Protein AF-A0A8J3LTW9-F1 (afdb_monomer)

Organism: NCBI:txid575193

Solvent-accessible surface area (backbone atoms only — not comparable to full-atom values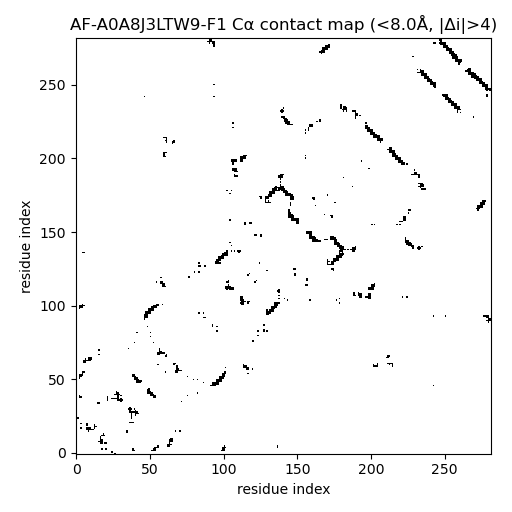): 14975 Å² total; per-residue (Å²): 134,90,56,55,42,44,87,44,25,35,83,90,27,59,100,78,12,41,44,61,56,47,68,77,44,92,56,76,32,85,58,81,52,78,95,56,36,49,44,42,37,59,55,71,61,86,40,34,36,39,37,36,32,45,42,53,42,48,30,63,71,56,71,33,74,56,72,59,58,56,80,66,77,57,52,63,60,54,48,49,55,52,51,43,52,52,41,71,72,32,53,67,30,60,42,39,35,39,36,32,19,67,37,70,71,40,42,30,71,70,86,32,11,28,35,38,38,42,66,70,42,43,63,54,39,51,75,53,52,31,32,37,36,41,24,27,81,50,22,15,40,38,32,40,20,28,24,46,64,51,41,86,92,48,92,72,57,41,55,20,51,72,49,89,53,76,54,62,35,59,25,82,69,12,31,30,42,33,35,59,24,11,80,69,67,93,70,68,35,24,83,37,48,49,87,86,53,28,23,33,30,36,74,47,61,43,81,41,100,88,62,53,49,50,76,41,72,47,79,43,76,40,78,25,69,54,49,69,41,63,86,53,45,31,34,54,75,47,79,48,74,44,76,52,93,53,76,40,30,65,21,37,38,40,38,36,35,31,32,66,80,50,73,96,78,45,69,44,79,76,45,72,31,32,39,33,40,62,33,48,57,84

Foldseek 3Di:
DDADDQAQQCPPQDPRSNNVVQVVDDDQDPDPPPSCPPNWDWDDDFQEIETEHACLQQFQDQRHPARHYVVVVCPRLVVLLVSLVVSLVDLRHFAYEYEYAAACADQFPPRFHELSCCVSCQVSCQVSLHAEYEYENALFWFKWAFFHWADPPDPSRATHHPDQDQAEHESSRGHMYIYFHQADDPDHGLQGGDPVQKTKYFPHWDADPVHDTDTDIDIGRNPGTHDTDNDARHWGKDWDWDLDDDAFDKIKIKIWIWGPDDPPRDIDTPDIHMYIYTRSRD

Radius of gyration: 18.34 Å; Cα contacts (8 Å, |Δi|>4): 702; chains: 1; bounding box: 49×46×47 Å

Structure (mmCIF, N/CA/C/O backbone):
data_AF-A0A8J3LTW9-F1
#
_entry.id   AF-A0A8J3LTW9-F1
#
loop_
_atom_site.group_PDB
_atom_site.id
_atom_site.type_symbol
_atom_site.label_atom_id
_atom_site.label_alt_id
_atom_site.label_comp_id
_atom_site.label_asym_id
_atom_site.label_entity_id
_atom_site.label_seq_id
_atom_site.pdbx_PDB_ins_code
_atom_site.Cartn_x
_atom_site.Cartn_y
_atom_site.Cartn_z
_atom_site.occupancy
_atom_site.B_iso_or_equiv
_atom_site.auth_seq_id
_atom_site.auth_comp_id
_atom_site.auth_asym_id
_atom_site.auth_atom_id
_atom_site.pdbx_PDB_model_num
ATOM 1 N N . MET A 1 1 ? -11.688 -5.145 -6.994 1.00 94.25 1 MET A N 1
ATOM 2 C CA . MET A 1 1 ? -11.411 -4.001 -7.887 1.00 94.25 1 MET A CA 1
ATOM 3 C C . MET A 1 1 ? -9.903 -3.967 -8.114 1.00 94.25 1 MET A C 1
ATOM 5 O O . MET A 1 1 ? -9.202 -4.107 -7.117 1.00 94.25 1 MET A O 1
ATOM 9 N N . PRO A 1 2 ? -9.413 -3.912 -9.365 1.00 97.12 2 PRO A N 1
ATOM 10 C CA . PRO A 1 2 ? -7.996 -4.090 -9.692 1.00 97.12 2 PRO A CA 1
ATOM 11 C C . PRO A 1 2 ? -7.168 -2.813 -9.482 1.00 97.12 2 PRO A C 1
ATOM 13 O O . PRO A 1 2 ? -7.661 -1.706 -9.695 1.00 97.12 2 PRO A O 1
ATOM 16 N N . ALA A 1 3 ? -5.906 -2.978 -9.104 1.00 97.62 3 ALA A N 1
ATOM 17 C CA . ALA A 1 3 ? -4.880 -1.941 -9.152 1.00 97.62 3 ALA A CA 1
ATOM 18 C C . ALA A 1 3 ? -3.834 -2.386 -10.178 1.00 97.62 3 ALA A C 1
ATOM 20 O O . ALA A 1 3 ? -3.499 -3.569 -10.193 1.00 97.62 3 ALA A O 1
ATOM 21 N N . ALA A 1 4 ? -3.352 -1.475 -11.019 1.00 97.38 4 ALA A N 1
ATOM 22 C CA . ALA A 1 4 ? -2.268 -1.790 -11.941 1.00 97.38 4 ALA A CA 1
ATOM 23 C C . ALA A 1 4 ? -0.932 -1.821 -11.189 1.00 97.38 4 ALA A C 1
ATOM 25 O O . ALA A 1 4 ? -0.623 -0.901 -10.421 1.00 97.38 4 ALA A O 1
ATOM 26 N N . GLY A 1 5 ? -0.156 -2.872 -11.421 1.00 97.00 5 GLY A N 1
ATOM 27 C CA . GLY A 1 5 ? 1.204 -3.037 -10.946 1.00 97.00 5 GLY A CA 1
ATOM 28 C C . GLY A 1 5 ? 2.230 -2.975 -12.068 1.00 97.00 5 GLY A C 1
ATOM 29 O O . GLY A 1 5 ? 1.923 -2.679 -13.220 1.00 97.00 5 GLY A O 1
ATOM 30 N N . ASN A 1 6 ? 3.475 -3.298 -11.724 1.00 96.19 6 ASN A N 1
ATOM 31 C CA . ASN A 1 6 ? 4.590 -3.191 -12.658 1.00 96.19 6 ASN A CA 1
ATOM 32 C C . ASN A 1 6 ? 4.466 -4.130 -13.874 1.00 96.19 6 ASN A C 1
ATOM 34 O O . ASN A 1 6 ? 5.004 -3.828 -14.931 1.00 96.19 6 ASN A O 1
ATOM 38 N N . HIS A 1 7 ? 3.734 -5.241 -13.743 1.00 96.38 7 HIS A N 1
ATOM 39 C CA . HIS A 1 7 ? 3.477 -6.173 -14.846 1.00 96.38 7 HIS A CA 1
ATOM 40 C C . HIS A 1 7 ? 2.456 -5.658 -15.864 1.00 96.38 7 HIS A C 1
ATOM 42 O O . HIS A 1 7 ? 2.372 -6.206 -16.956 1.00 96.38 7 HIS A O 1
ATOM 48 N N . GLU A 1 8 ? 1.713 -4.603 -15.535 1.00 97.12 8 GLU A N 1
ATOM 49 C CA . GLU A 1 8 ? 0.835 -3.923 -16.482 1.00 97.12 8 GLU A CA 1
ATOM 50 C C . GLU A 1 8 ? 1.563 -2.810 -17.252 1.00 97.12 8 GLU A C 1
ATOM 52 O O . GLU A 1 8 ? 0.948 -2.185 -18.107 1.00 97.12 8 GLU A O 1
ATOM 57 N N . ILE A 1 9 ? 2.847 -2.548 -16.966 1.00 96.62 9 ILE A N 1
ATOM 58 C CA . ILE A 1 9 ? 3.685 -1.577 -17.684 1.00 96.62 9 ILE A CA 1
ATOM 59 C C . ILE A 1 9 ? 4.391 -2.312 -18.829 1.00 96.62 9 ILE A C 1
ATOM 61 O O . ILE A 1 9 ? 5.512 -2.803 -18.678 1.00 96.62 9 ILE A O 1
ATOM 65 N N . GLU A 1 10 ? 3.710 -2.404 -19.968 1.00 95.69 10 GLU A N 1
ATOM 66 C CA . GLU A 1 10 ? 4.122 -3.230 -21.106 1.00 95.69 10 GLU A CA 1
ATOM 67 C C . GLU A 1 10 ? 4.696 -2.383 -22.256 1.00 95.69 10 GLU A C 1
ATOM 69 O O . GLU A 1 10 ? 4.151 -1.343 -22.647 1.00 95.69 10 GLU A O 1
ATOM 74 N N . SER A 1 11 ? 5.792 -2.841 -22.862 1.00 93.56 11 SER A N 1
ATOM 75 C CA . SER A 1 11 ? 6.383 -2.179 -24.030 1.00 93.56 11 SER A CA 1
ATOM 76 C C . SER A 1 11 ? 5.420 -2.144 -25.218 1.00 93.56 11 SER A C 1
ATOM 78 O O . SER A 1 11 ? 4.905 -3.169 -25.658 1.00 93.56 11 SER A O 1
ATOM 80 N N . GLY A 1 12 ? 5.239 -0.958 -25.807 1.00 93.50 12 GLY A N 1
ATOM 81 C CA . GLY A 1 12 ? 4.374 -0.770 -26.978 1.00 93.50 12 GLY A CA 1
ATOM 82 C C . GLY A 1 12 ? 2.877 -0.695 -26.659 1.00 93.50 12 GLY A C 1
ATOM 83 O O . GLY A 1 12 ? 2.072 -0.696 -27.588 1.00 93.50 12 GLY A O 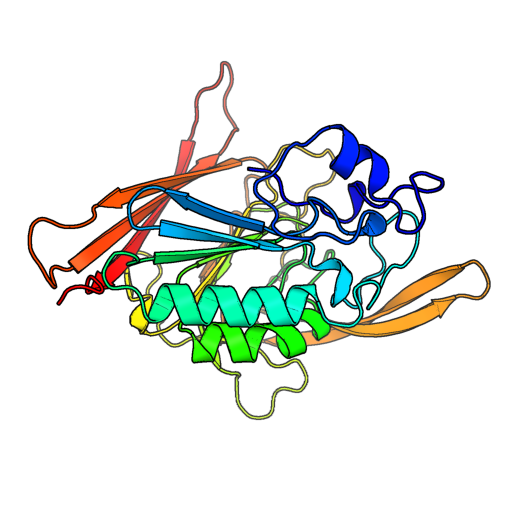1
ATOM 84 N N . ASN A 1 13 ? 2.512 -0.600 -25.380 1.00 94.69 13 ASN A N 1
ATOM 85 C CA . ASN A 1 13 ? 1.135 -0.605 -24.892 1.00 94.69 13 ASN A CA 1
ATOM 86 C C . ASN A 1 13 ? 0.700 0.797 -24.420 1.00 94.69 13 ASN A C 1
ATOM 88 O O . ASN A 1 13 ? 0.338 1.016 -23.262 1.00 94.69 13 ASN A O 1
ATOM 92 N N . GLY A 1 14 ? 0.821 1.771 -25.323 1.00 93.69 14 GLY A N 1
ATOM 93 C CA . GLY A 1 14 ? 0.550 3.186 -25.062 1.00 93.69 14 GLY A CA 1
ATOM 94 C C . GLY A 1 14 ? 1.748 3.970 -24.495 1.00 93.69 14 GLY A C 1
ATOM 95 O O . GLY A 1 14 ? 2.824 3.406 -24.287 1.00 93.69 14 GLY A O 1
ATOM 96 N N . PRO A 1 15 ? 1.596 5.288 -24.251 1.00 91.62 15 PRO A N 1
ATOM 97 C CA . PRO A 1 15 ? 2.703 6.178 -23.868 1.00 91.62 15 PRO A CA 1
ATOM 98 C C . PRO A 1 15 ? 3.408 5.785 -22.562 1.00 91.62 15 PRO A C 1
ATOM 100 O O . PRO A 1 15 ? 4.622 5.943 -22.426 1.00 91.62 15 PRO A O 1
ATOM 103 N N . ILE A 1 16 ? 2.647 5.237 -21.614 1.00 94.25 16 ILE A N 1
ATOM 104 C CA . ILE A 1 16 ? 3.117 4.827 -20.282 1.00 94.25 16 ILE A CA 1
ATOM 105 C C . ILE A 1 16 ? 2.951 3.317 -20.028 1.00 94.25 16 ILE A C 1
ATOM 107 O O . ILE A 1 16 ? 3.088 2.871 -18.895 1.00 94.25 16 ILE A O 1
ATOM 111 N N . GLY A 1 17 ? 2.635 2.539 -21.069 1.00 95.62 17 GLY A N 1
ATOM 112 C CA . GLY A 1 17 ? 2.640 1.073 -21.031 1.00 95.62 17 GLY A CA 1
ATOM 113 C C . GLY A 1 17 ? 1.378 0.430 -20.456 1.00 95.62 17 GLY A C 1
ATOM 114 O O . GLY A 1 17 ? 1.269 -0.790 -20.473 1.00 95.62 17 GLY A O 1
ATOM 115 N N . LEU A 1 18 ? 0.417 1.232 -19.988 1.00 96.62 18 LEU A N 1
ATOM 116 C CA . LEU A 1 18 ? -0.760 0.791 -19.228 1.00 96.62 18 LEU A CA 1
ATOM 117 C C . LEU A 1 18 ? -2.049 0.656 -20.069 1.00 96.62 18 LEU A C 1
ATOM 119 O O . LEU A 1 18 ? -3.129 0.436 -19.512 1.00 96.62 18 LEU A O 1
ATOM 123 N N . GLU A 1 19 ? -1.976 0.777 -21.398 1.00 96.56 19 GLU A N 1
ATOM 124 C CA . GLU A 1 19 ? -3.165 0.837 -22.262 1.00 96.56 19 GLU A CA 1
ATOM 125 C C . GLU A 1 19 ? -4.007 -0.449 -22.220 1.00 96.56 19 GLU A C 1
ATOM 127 O O . GLU A 1 19 ? -5.242 -0.374 -22.208 1.00 96.56 19 GLU A O 1
ATOM 132 N N . ALA A 1 20 ? -3.388 -1.631 -22.121 1.00 96.94 20 ALA A N 1
ATOM 133 C CA . ALA A 1 20 ? -4.120 -2.889 -21.973 1.00 96.94 20 ALA A CA 1
ATOM 134 C C . ALA A 1 20 ? -4.957 -2.897 -20.689 1.00 96.94 20 ALA A C 1
ATOM 136 O O . ALA A 1 20 ? -6.155 -3.187 -20.739 1.00 96.94 20 ALA A O 1
ATOM 137 N N . PHE A 1 21 ? -4.371 -2.513 -19.549 1.00 97.19 21 PHE A N 1
ATOM 138 C CA . PHE A 1 21 ? -5.099 -2.403 -18.282 1.00 97.19 21 PHE A CA 1
ATOM 139 C C . PHE A 1 21 ? -6.294 -1.451 -18.414 1.00 97.19 21 PHE A C 1
ATOM 141 O O . PHE A 1 21 ? -7.424 -1.800 -18.065 1.00 97.19 21 PHE A O 1
ATOM 148 N N . GLN A 1 22 ? -6.063 -0.268 -18.985 1.00 96.81 22 GLN A N 1
ATOM 149 C CA . GLN A 1 22 ? -7.102 0.738 -19.197 1.00 96.81 22 GLN A CA 1
ATOM 150 C C . GLN A 1 22 ? -8.202 0.245 -20.150 1.00 96.81 22 GLN A C 1
ATOM 152 O O . GLN A 1 22 ? -9.353 0.668 -20.034 1.00 96.81 22 GLN A O 1
ATOM 157 N N . THR A 1 23 ? -7.870 -0.635 -21.094 1.00 96.06 23 THR A N 1
ATOM 158 C CA . THR A 1 23 ? -8.813 -1.222 -22.055 1.00 96.06 23 THR A CA 1
ATOM 159 C C . THR A 1 23 ? -9.685 -2.305 -21.426 1.00 96.06 23 THR A C 1
ATOM 161 O O . THR A 1 23 ? -10.884 -2.351 -21.693 1.00 96.06 23 THR A O 1
ATOM 164 N N . TYR A 1 24 ? -9.113 -3.169 -20.584 1.00 96.56 24 TYR A N 1
ATOM 165 C CA . TYR A 1 24 ? -9.848 -4.292 -19.994 1.00 96.56 24 TYR A CA 1
ATOM 166 C C . TYR A 1 24 ? -10.707 -3.908 -18.790 1.00 96.56 24 TYR A C 1
ATOM 168 O O . TYR A 1 24 ? -11.693 -4.593 -18.507 1.00 96.56 24 TYR A O 1
ATOM 176 N N . PHE A 1 25 ? -10.351 -2.838 -18.076 1.00 96.81 25 PHE A N 1
ATOM 177 C CA . PHE A 1 25 ? -11.031 -2.462 -16.843 1.00 96.81 25 PHE A CA 1
ATOM 178 C C . PHE A 1 25 ? -11.761 -1.126 -16.960 1.00 96.81 25 PHE A C 1
ATOM 180 O O . PHE A 1 25 ? -11.158 -0.061 -17.088 1.00 96.81 25 PHE A O 1
ATOM 187 N N . GLU A 1 26 ? -13.083 -1.190 -16.814 1.00 94.88 26 GLU A N 1
ATOM 188 C CA . GLU A 1 26 ? -13.925 -0.029 -16.547 1.00 94.88 26 GLU A CA 1
ATOM 189 C C . GLU A 1 26 ? -13.973 0.215 -15.034 1.00 94.88 26 GLU A C 1
ATOM 191 O O . GLU A 1 26 ? -14.408 -0.640 -14.256 1.00 94.88 26 GLU A O 1
ATOM 196 N N . LEU A 1 27 ? -13.470 1.371 -14.602 1.00 97.38 27 LEU A N 1
ATOM 197 C CA . LEU A 1 27 ? -13.251 1.692 -13.194 1.00 97.38 27 LEU A CA 1
ATOM 198 C C . LEU A 1 27 ? -13.885 3.047 -12.861 1.00 97.38 27 LEU A C 1
ATOM 200 O O . LEU A 1 27 ? -13.998 3.901 -13.738 1.00 97.38 27 LEU A O 1
ATOM 204 N N . PRO A 1 28 ? -14.288 3.296 -11.600 1.00 96.94 28 PRO A N 1
ATOM 205 C CA . PRO A 1 28 ? -14.934 4.548 -11.202 1.00 96.94 28 PRO A CA 1
ATOM 206 C C . PRO A 1 28 ? -13.910 5.687 -11.034 1.00 96.94 28 PRO A C 1
ATOM 208 O O . PRO A 1 28 ? -13.886 6.378 -10.011 1.00 96.94 28 PRO A O 1
ATOM 211 N N . SER A 1 29 ? -13.013 5.847 -12.008 1.00 95.75 29 SER A N 1
ATOM 212 C CA . SER A 1 29 ? -12.052 6.941 -12.052 1.00 95.75 29 SER A CA 1
ATOM 213 C C . SER A 1 29 ? -12.758 8.248 -12.397 1.00 95.75 29 SER A C 1
ATOM 215 O O . SER A 1 29 ? -13.724 8.280 -13.154 1.00 95.75 29 SER A O 1
ATOM 217 N N . THR A 1 30 ? -12.278 9.340 -11.809 1.00 94.25 30 THR A N 1
ATOM 218 C CA . THR A 1 30 ? -12.742 10.698 -12.129 1.00 94.25 30 THR A CA 1
ATOM 219 C C . THR A 1 30 ? -11.735 11.458 -12.986 1.00 94.25 30 THR A C 1
ATOM 221 O O . THR A 1 30 ? -11.854 12.675 -13.109 1.00 94.25 30 THR A O 1
ATOM 224 N N . GLU A 1 31 ? -10.697 10.779 -13.474 1.00 94.81 31 GLU A N 1
ATOM 225 C CA . GLU A 1 31 ? -9.693 11.378 -14.343 1.00 94.81 31 GLU A CA 1
ATOM 226 C C . GLU A 1 31 ? -10.283 11.630 -15.735 1.00 94.81 31 GLU A C 1
ATOM 228 O O . GLU A 1 31 ? -11.049 10.821 -16.256 1.00 94.81 31 GLU A O 1
ATOM 233 N N . THR A 1 32 ? -9.959 12.789 -16.299 1.00 93.38 32 THR A N 1
ATOM 234 C CA . THR A 1 32 ? -10.444 13.239 -17.612 1.00 93.38 32 THR A CA 1
ATOM 235 C C . THR A 1 32 ? -9.345 13.250 -18.666 1.00 93.38 32 THR A C 1
ATOM 237 O O . THR A 1 32 ? -9.647 13.381 -19.849 1.00 93.38 32 THR A O 1
ATOM 240 N N . ASP A 1 33 ? -8.082 13.161 -18.244 1.00 95.38 33 ASP A N 1
ATOM 241 C CA . ASP A 1 33 ? -6.955 12.934 -19.141 1.00 95.38 33 ASP A CA 1
ATOM 242 C C . ASP A 1 33 ? -6.976 11.480 -19.638 1.00 95.38 33 ASP A C 1
ATOM 244 O O . ASP A 1 33 ? -6.927 10.538 -18.845 1.00 95.38 33 ASP A O 1
ATOM 248 N N . GLU A 1 34 ? -7.067 11.308 -20.956 1.00 93.75 34 GLU A N 1
ATOM 249 C CA . GLU A 1 34 ? -7.172 10.000 -21.604 1.00 93.75 34 GLU A CA 1
ATOM 250 C C . GLU A 1 34 ? -5.953 9.115 -21.319 1.00 93.75 34 GLU A C 1
ATOM 252 O O . GLU A 1 34 ? -6.114 7.914 -21.120 1.00 93.75 34 GLU A O 1
ATOM 257 N N . GLU A 1 35 ? -4.749 9.692 -21.216 1.00 94.69 35 GLU A N 1
ATOM 258 C CA . GLU A 1 35 ? -3.529 8.927 -20.914 1.00 94.69 35 GLU A CA 1
ATOM 259 C C . GLU A 1 35 ? -3.571 8.326 -19.499 1.00 94.69 35 GLU A C 1
ATOM 261 O O . GLU A 1 35 ? -2.955 7.299 -19.223 1.00 94.69 35 GLU A O 1
ATOM 266 N N . LEU A 1 36 ? -4.348 8.932 -18.598 1.00 96.12 36 LEU A N 1
ATOM 267 C CA . LEU A 1 36 ? -4.379 8.600 -17.174 1.00 96.12 36 LEU A CA 1
ATOM 268 C C . LEU A 1 36 ? -5.676 7.943 -16.706 1.00 96.12 36 LEU A C 1
ATOM 270 O O . LEU A 1 36 ? -5.825 7.615 -15.522 1.00 96.12 36 LEU A O 1
ATOM 274 N N . ARG A 1 37 ? -6.641 7.762 -17.610 1.00 95.00 37 ARG A N 1
ATOM 275 C CA . ARG A 1 37 ? -7.950 7.202 -17.271 1.00 95.00 37 ARG A CA 1
ATOM 276 C C . ARG A 1 37 ? -7.801 5.855 -16.571 1.00 95.00 37 ARG A C 1
ATOM 278 O O . ARG A 1 37 ? -6.923 5.067 -16.902 1.00 95.00 37 ARG A O 1
ATOM 285 N N . ASN A 1 38 ? -8.684 5.562 -15.622 1.00 95.44 38 ASN A N 1
ATOM 286 C CA . ASN A 1 38 ? -8.767 4.266 -14.933 1.00 95.44 38 ASN A CA 1
ATOM 287 C C . ASN A 1 38 ? -7.540 3.836 -14.096 1.00 95.44 38 ASN A C 1
ATOM 289 O O . ASN A 1 38 ? -7.621 2.797 -13.449 1.00 95.44 38 ASN A O 1
ATOM 293 N N . LEU A 1 39 ? -6.454 4.613 -14.016 1.00 97.25 39 LEU A N 1
ATOM 294 C CA . LEU A 1 39 ? -5.243 4.206 -13.280 1.00 97.25 39 LEU A CA 1
ATOM 295 C C . LEU A 1 39 ? -5.383 4.339 -11.759 1.00 97.25 39 LEU A C 1
ATOM 297 O O . LEU A 1 39 ? -4.903 3.502 -11.000 1.00 97.25 39 LEU A O 1
ATOM 301 N N . TRP A 1 40 ? -6.097 5.366 -11.308 1.00 98.06 40 TRP A N 1
ATOM 302 C CA . TRP A 1 40 ? -6.453 5.570 -9.907 1.00 98.06 40 TRP A CA 1
ATOM 303 C C . TRP A 1 40 ? -7.908 5.985 -9.788 1.00 98.06 40 TRP A C 1
ATOM 305 O O . TRP A 1 40 ? -8.496 6.633 -10.663 1.00 98.06 40 TRP A O 1
ATOM 315 N N . TYR A 1 41 ? -8.511 5.593 -8.678 1.00 98.62 41 TYR A N 1
ATOM 316 C CA . TYR A 1 41 ? -9.920 5.821 -8.414 1.00 98.62 41 TYR A CA 1
ATOM 317 C C . TYR A 1 41 ? -10.212 5.565 -6.943 1.00 98.62 41 TYR A C 1
ATOM 319 O O . TYR A 1 41 ? -9.365 5.113 -6.174 1.00 98.62 41 TYR A O 1
ATOM 327 N N . ALA A 1 42 ? -11.442 5.843 -6.533 1.00 98.69 42 ALA A N 1
ATOM 328 C CA . ALA A 1 42 ? -11.872 5.499 -5.195 1.00 98.69 42 ALA A CA 1
ATOM 329 C C . ALA A 1 42 ? -13.370 5.205 -5.166 1.00 98.69 42 ALA A C 1
ATOM 331 O O . ALA A 1 42 ? -14.180 5.940 -5.734 1.00 98.69 42 ALA A O 1
ATOM 332 N N . PHE A 1 43 ? -13.760 4.169 -4.433 1.00 98.62 43 PHE A N 1
ATOM 333 C CA . PHE A 1 43 ? -15.152 3.750 -4.263 1.00 98.62 43 PHE A CA 1
ATOM 334 C C . PHE A 1 43 ? -15.475 3.548 -2.781 1.00 98.62 43 PHE A C 1
ATOM 336 O O . PHE A 1 43 ? -14.593 3.595 -1.923 1.00 98.62 43 PHE A O 1
ATOM 343 N N . THR A 1 44 ? -16.758 3.402 -2.468 1.00 98.62 44 THR A N 1
ATOM 344 C CA . THR A 1 44 ? -17.225 3.187 -1.098 1.00 98.62 44 THR A CA 1
ATOM 345 C C . THR A 1 44 ? -18.070 1.924 -1.056 1.00 98.62 44 THR A C 1
ATOM 347 O O . THR A 1 44 ? -18.984 1.770 -1.863 1.00 98.62 44 THR A O 1
ATOM 350 N N . ALA A 1 45 ? -17.765 1.034 -0.115 1.00 97.88 45 ALA A N 1
ATOM 351 C CA . ALA A 1 45 ? -18.538 -0.168 0.167 1.00 97.88 45 ALA A CA 1
ATOM 352 C C . ALA A 1 45 ? -18.933 -0.157 1.650 1.00 97.88 45 ALA A C 1
ATOM 354 O O . ALA A 1 45 ? -18.079 -0.269 2.528 1.00 97.88 45 ALA A O 1
ATOM 355 N N . GLY A 1 46 ? -20.223 0.039 1.940 1.00 96.56 46 GLY A N 1
ATOM 356 C CA . GLY A 1 46 ? -20.670 0.305 3.312 1.00 96.56 46 GLY A CA 1
ATOM 357 C C . GLY A 1 46 ? -20.001 1.565 3.876 1.00 96.56 46 GLY A C 1
ATOM 358 O O . GLY A 1 46 ? -19.980 2.593 3.203 1.00 96.56 46 GLY A O 1
ATOM 359 N N . SER A 1 47 ? -19.420 1.478 5.077 1.00 97.38 47 SER A N 1
ATOM 360 C CA . SER A 1 47 ? -18.654 2.573 5.697 1.00 97.38 47 SER A CA 1
ATOM 361 C C . SER A 1 47 ? -17.147 2.536 5.395 1.00 97.38 47 SER A C 1
ATOM 363 O O . SER A 1 47 ? -16.356 3.211 6.060 1.00 97.38 47 SER A O 1
ATOM 365 N N . VAL A 1 48 ? -16.729 1.763 4.384 1.00 98.75 48 VAL A N 1
ATOM 366 C CA . VAL A 1 48 ? -15.328 1.644 3.958 1.00 98.75 48 VAL A CA 1
ATOM 367 C C . VAL A 1 48 ? -15.087 2.461 2.695 1.00 98.75 48 VAL A C 1
ATOM 369 O O . VAL A 1 48 ? -15.629 2.152 1.631 1.00 98.75 48 VAL A O 1
ATOM 372 N N . ARG A 1 49 ? -14.227 3.479 2.792 1.00 98.88 49 ARG A N 1
ATOM 373 C CA . ARG A 1 49 ? -13.651 4.161 1.631 1.00 98.88 49 ARG A CA 1
ATOM 374 C C . ARG A 1 49 ? -12.419 3.396 1.170 1.00 98.88 49 ARG A C 1
ATOM 376 O O . ARG A 1 49 ? -11.451 3.294 1.919 1.00 98.88 49 ARG A O 1
ATOM 383 N N . VAL A 1 50 ? -12.441 2.922 -0.070 1.00 98.94 50 VAL A N 1
ATOM 384 C CA . VAL A 1 50 ? -11.283 2.297 -0.715 1.00 98.94 50 VAL A CA 1
ATOM 385 C C . VAL A 1 50 ? -10.719 3.264 -1.749 1.00 98.94 50 VAL A C 1
ATOM 387 O O . VAL A 1 50 ? -11.452 3.720 -2.628 1.00 98.94 50 VAL A O 1
ATOM 390 N N . ILE A 1 51 ? -9.432 3.584 -1.635 1.00 98.94 51 ILE A N 1
ATOM 391 C CA . ILE A 1 51 ? -8.682 4.419 -2.581 1.00 98.94 51 ILE A CA 1
ATOM 392 C C . ILE A 1 51 ? -7.655 3.524 -3.270 1.00 98.94 51 ILE A C 1
ATOM 394 O O . ILE A 1 51 ? -6.834 2.908 -2.596 1.00 98.94 51 ILE A O 1
ATOM 398 N N . VAL A 1 52 ? -7.720 3.432 -4.594 1.00 98.88 52 VAL A N 1
ATOM 399 C CA . VAL A 1 52 ? -6.843 2.584 -5.404 1.00 98.88 52 VAL A CA 1
ATOM 400 C C . VAL A 1 52 ? -5.856 3.464 -6.160 1.00 98.88 52 VAL A C 1
ATOM 402 O O . VAL A 1 52 ? -6.271 4.419 -6.821 1.00 98.88 52 VAL A O 1
ATOM 405 N N . LEU A 1 53 ? -4.568 3.150 -6.031 1.00 98.75 53 LEU A N 1
ATOM 406 C CA . LEU A 1 53 ? -3.453 3.920 -6.578 1.00 98.75 53 LEU A CA 1
ATOM 407 C C . LEU A 1 53 ? -2.645 3.084 -7.577 1.00 98.75 53 LEU A C 1
ATOM 409 O O . LEU A 1 53 ? -2.413 1.897 -7.349 1.00 98.75 53 LEU A O 1
ATOM 413 N N . GLN A 1 54 ? -2.152 3.742 -8.624 1.00 98.00 54 GLN A N 1
ATOM 414 C CA . GLN A 1 54 ? -1.068 3.262 -9.476 1.00 98.00 54 GLN A CA 1
ATOM 415 C C . GLN A 1 54 ? 0.227 3.880 -8.931 1.00 98.00 54 GLN A C 1
ATOM 417 O O . GLN A 1 54 ? 0.614 4.987 -9.300 1.00 98.00 54 GLN A O 1
ATOM 422 N N . ASN A 1 55 ? 0.868 3.219 -7.971 1.00 97.31 55 ASN A N 1
ATOM 423 C CA . ASN A 1 55 ? 1.950 3.839 -7.208 1.00 97.31 55 ASN A CA 1
ATOM 424 C C . ASN A 1 55 ? 3.347 3.742 -7.842 1.00 97.31 55 ASN A C 1
ATOM 426 O O . ASN A 1 55 ? 4.279 4.313 -7.274 1.00 97.31 55 ASN A O 1
ATOM 430 N N . ASP A 1 56 ? 3.492 3.134 -9.026 1.00 97.00 56 ASP A N 1
ATOM 431 C CA . ASP A 1 56 ? 4.719 3.262 -9.833 1.00 97.00 56 ASP A CA 1
ATOM 432 C C . ASP A 1 56 ? 4.951 4.717 -10.289 1.00 97.00 56 ASP A C 1
ATOM 434 O O . ASP A 1 56 ? 6.072 5.096 -10.602 1.00 97.00 56 ASP A O 1
ATOM 438 N N . GLU A 1 57 ? 3.937 5.595 -10.217 1.00 94.81 57 GLU A N 1
ATOM 439 C CA . GLU A 1 57 ? 4.126 7.040 -10.417 1.00 94.81 57 GLU A CA 1
ATOM 440 C C . GLU A 1 57 ? 5.198 7.647 -9.497 1.00 94.81 57 GLU A C 1
ATOM 442 O O . GLU A 1 57 ? 5.899 8.572 -9.912 1.00 94.81 57 GLU A O 1
ATOM 447 N N . VAL A 1 58 ? 5.304 7.175 -8.250 1.00 97.31 58 VAL A N 1
ATOM 448 C CA . VAL A 1 58 ? 6.216 7.750 -7.244 1.00 97.31 58 VAL A CA 1
ATOM 449 C C . VAL A 1 58 ? 7.196 6.734 -6.660 1.00 97.31 58 VAL A C 1
ATOM 451 O O . VAL A 1 58 ? 8.069 7.127 -5.884 1.00 97.31 58 VAL A O 1
ATOM 454 N N . ALA A 1 59 ? 7.080 5.453 -7.020 1.00 97.50 59 ALA A N 1
ATOM 455 C CA . ALA A 1 59 ? 8.103 4.462 -6.716 1.00 97.50 59 ALA A CA 1
ATOM 456 C C . ALA A 1 59 ? 9.389 4.785 -7.492 1.00 97.50 59 ALA A C 1
ATOM 458 O O . ALA A 1 59 ? 9.347 5.264 -8.626 1.00 97.50 59 ALA A O 1
ATOM 459 N N . LEU A 1 60 ? 10.538 4.547 -6.866 1.00 97.19 60 LEU A N 1
ATOM 460 C CA . LEU A 1 60 ? 11.836 4.641 -7.528 1.00 97.19 60 LEU A CA 1
ATOM 461 C C . LEU A 1 60 ? 12.164 3.374 -8.306 1.00 97.19 60 LEU A C 1
ATOM 463 O O . LEU A 1 60 ? 12.947 3.432 -9.244 1.00 97.19 60 LEU A O 1
ATOM 467 N N . GLN A 1 61 ? 11.644 2.227 -7.879 1.00 92.12 61 GLN A N 1
ATOM 468 C CA . GLN A 1 61 ? 11.946 0.948 -8.503 1.00 92.12 61 GLN A CA 1
ATOM 469 C C . GLN A 1 61 ? 11.618 0.927 -10.001 1.00 92.12 61 GLN A C 1
ATOM 471 O O . GLN A 1 61 ? 10.537 1.320 -10.428 1.00 92.12 61 GLN A O 1
ATOM 476 N N . ASP A 1 62 ? 12.536 0.365 -10.780 1.00 90.31 62 ASP A N 1
ATOM 477 C CA . ASP A 1 62 ? 12.308 0.028 -12.180 1.00 90.31 62 ASP A CA 1
ATOM 478 C C . ASP A 1 62 ? 11.845 -1.430 -12.290 1.00 90.31 62 ASP A C 1
ATOM 480 O O . ASP A 1 62 ? 12.659 -2.352 -12.335 1.00 90.31 62 ASP A O 1
ATOM 484 N N . GLY A 1 63 ? 10.530 -1.642 -12.178 1.00 82.88 63 GLY A N 1
ATOM 485 C CA . GLY A 1 63 ? 9.931 -2.981 -12.118 1.00 82.88 63 GLY A CA 1
ATOM 486 C C . GLY A 1 63 ? 9.203 -3.435 -13.387 1.00 82.88 63 GLY A C 1
ATOM 487 O O . GLY A 1 63 ? 8.852 -4.611 -13.475 1.00 82.88 63 GLY A O 1
ATOM 488 N N . GLY A 1 64 ? 8.903 -2.528 -14.317 1.00 87.62 64 GLY A N 1
ATOM 489 C CA . GLY A 1 64 ? 8.156 -2.829 -15.545 1.00 87.62 64 GLY A CA 1
ATOM 490 C C . GLY A 1 64 ? 9.061 -3.186 -16.724 1.00 87.62 64 GLY A C 1
ATOM 491 O O . GLY A 1 64 ? 10.275 -3.312 -16.568 1.00 87.62 64 GLY A O 1
ATOM 492 N N . ASP A 1 65 ? 8.485 -3.286 -17.926 1.00 90.44 65 ASP A N 1
ATOM 493 C CA . ASP A 1 65 ? 9.283 -3.420 -19.156 1.00 90.44 65 ASP A CA 1
ATOM 494 C C . ASP A 1 65 ? 10.179 -2.193 -19.398 1.00 90.44 65 ASP A C 1
ATOM 496 O O . ASP A 1 65 ? 11.226 -2.285 -20.046 1.00 90.44 65 ASP A O 1
ATOM 500 N N . TYR A 1 66 ? 9.757 -1.031 -18.894 1.00 89.00 66 TYR A N 1
ATOM 501 C CA . TYR A 1 66 ? 10.541 0.192 -18.868 1.00 89.00 66 TYR A CA 1
ATOM 502 C C . TYR A 1 66 ? 10.159 1.080 -17.682 1.00 89.00 66 TYR A C 1
ATOM 504 O O . TYR A 1 66 ? 9.056 1.010 -17.140 1.00 89.00 66 TYR A O 1
ATOM 512 N N . TYR A 1 67 ? 11.088 1.962 -17.322 1.00 92.56 67 TYR A N 1
ATOM 513 C CA . TYR A 1 67 ? 10.934 2.872 -16.199 1.00 92.56 67 TYR A CA 1
ATOM 514 C C . TYR A 1 67 ? 9.880 3.952 -16.463 1.00 92.56 67 TYR A C 1
ATOM 516 O O . TYR A 1 67 ? 10.035 4.762 -17.384 1.00 92.56 67 TYR A O 1
ATOM 524 N N . ILE A 1 68 ? 8.860 4.018 -15.605 1.00 93.94 68 ILE A N 1
ATOM 525 C CA . ILE A 1 68 ? 7.911 5.134 -15.531 1.00 93.94 68 ILE A CA 1
ATOM 526 C C . ILE A 1 68 ? 8.042 5.821 -14.174 1.00 93.94 68 ILE A C 1
ATOM 528 O O . ILE A 1 68 ? 8.213 5.166 -13.154 1.00 93.94 68 ILE A O 1
ATOM 532 N N . HIS A 1 69 ? 7.975 7.152 -14.161 1.00 95.19 69 HIS A N 1
ATOM 533 C CA . HIS A 1 69 ? 8.006 7.938 -12.930 1.00 95.19 69 HIS A CA 1
ATOM 534 C C . HIS A 1 69 ? 7.482 9.351 -13.193 1.00 95.19 69 HIS A C 1
ATOM 536 O O . HIS A 1 69 ? 7.806 9.958 -14.214 1.00 95.19 69 HIS A O 1
ATOM 542 N N . GLY A 1 70 ? 6.675 9.894 -12.280 1.00 95.94 70 GLY A N 1
ATOM 543 C CA . GLY A 1 70 ? 6.190 11.277 -12.336 1.00 95.94 70 GLY A CA 1
ATOM 544 C C . GLY A 1 70 ? 5.299 11.620 -13.538 1.00 95.94 70 GLY A C 1
ATOM 545 O O . GLY A 1 70 ? 5.078 12.802 -13.807 1.00 95.94 70 GLY A O 1
ATOM 546 N N . TYR A 1 71 ? 4.773 10.619 -14.250 1.00 95.25 71 TYR A N 1
ATOM 547 C CA . TYR A 1 71 ? 4.050 10.798 -15.515 1.00 95.25 71 TYR A CA 1
ATOM 548 C C . TYR A 1 71 ? 2.753 11.614 -15.371 1.00 95.25 71 TYR A C 1
ATOM 550 O O . TYR A 1 71 ? 2.341 12.284 -16.313 1.00 95.25 71 TYR A O 1
ATOM 558 N N . SER A 1 72 ? 2.127 11.638 -14.185 1.00 96.44 72 SER A N 1
ATOM 559 C CA . SER A 1 72 ? 0.886 12.399 -13.974 1.00 96.44 72 SER A CA 1
ATOM 560 C C . SER A 1 72 ? 1.092 13.884 -13.641 1.00 96.44 72 SER A C 1
ATOM 562 O O . SER A 1 72 ? 0.118 14.634 -13.557 1.00 96.44 72 SER A O 1
ATOM 564 N N . GLY A 1 73 ? 2.328 14.333 -13.390 1.00 95.75 73 GLY A N 1
ATOM 565 C CA . GLY A 1 73 ? 2.584 15.694 -12.903 1.00 95.75 73 GLY A CA 1
ATOM 566 C C . GLY A 1 73 ? 1.942 15.996 -11.538 1.00 95.75 73 GLY A C 1
ATOM 567 O O . GLY A 1 73 ? 1.601 17.146 -11.259 1.00 95.75 73 GLY A O 1
ATOM 568 N N . GLY A 1 74 ? 1.742 14.975 -10.694 1.00 96.88 74 GLY A N 1
ATOM 569 C CA . GLY A 1 74 ? 1.180 15.098 -9.343 1.00 96.88 74 GLY A CA 1
ATOM 570 C C . GLY A 1 74 ? -0.350 15.038 -9.263 1.00 96.88 74 GLY A C 1
ATOM 571 O O . GLY A 1 74 ? -0.914 15.259 -8.186 1.00 96.88 74 GLY A O 1
ATOM 572 N N . ARG A 1 75 ? -1.042 14.720 -10.364 1.00 97.50 75 ARG A N 1
ATOM 573 C CA . ARG A 1 75 ? -2.507 14.572 -10.395 1.00 97.50 75 ARG A CA 1
ATOM 574 C C . ARG A 1 75 ? -2.995 13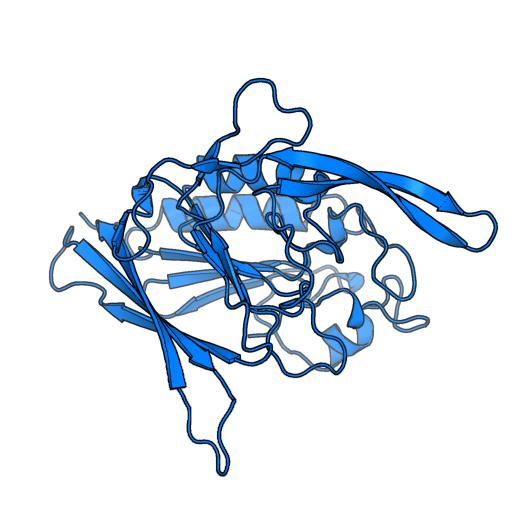.457 -9.473 1.00 97.50 75 ARG A C 1
ATOM 576 O O . ARG A 1 75 ? -3.943 13.678 -8.716 1.00 97.50 75 ARG A O 1
ATOM 583 N N . GLN A 1 76 ? -2.315 12.310 -9.451 1.00 97.88 76 GLN A N 1
ATOM 584 C CA . GLN A 1 76 ? -2.670 11.217 -8.543 1.00 97.88 76 GLN A CA 1
ATOM 585 C C . GLN A 1 76 ? -2.479 11.604 -7.073 1.00 97.88 76 GLN A C 1
ATOM 587 O O . GLN A 1 76 ? -3.354 11.345 -6.247 1.00 97.88 76 GLN A O 1
ATOM 592 N N . LEU A 1 77 ? -1.373 12.277 -6.734 1.00 98.19 77 LEU A N 1
ATOM 593 C CA . LEU A 1 77 ? -1.120 12.734 -5.364 1.00 98.19 77 LEU A CA 1
ATOM 594 C C . LEU A 1 77 ? -2.185 13.744 -4.899 1.00 98.19 77 LEU A C 1
ATOM 596 O O . LEU A 1 77 ? -2.685 13.655 -3.775 1.00 98.19 77 LEU A O 1
ATOM 600 N N . ALA A 1 78 ? -2.593 14.662 -5.782 1.00 98.00 78 ALA A N 1
ATOM 601 C CA . ALA A 1 78 ? -3.671 15.609 -5.509 1.00 98.00 78 ALA A CA 1
ATOM 602 C C . ALA A 1 78 ? -5.030 14.911 -5.313 1.00 98.00 78 ALA A C 1
ATOM 604 O O . ALA A 1 78 ? -5.809 15.297 -4.432 1.00 98.00 78 ALA A O 1
ATOM 605 N N . LEU A 1 79 ? -5.322 13.872 -6.104 1.00 97.81 79 LEU A N 1
ATOM 606 C CA . LEU A 1 79 ? -6.513 13.043 -5.926 1.00 97.81 79 LEU A CA 1
ATOM 607 C C . LEU A 1 79 ? -6.475 12.300 -4.586 1.00 97.81 79 LEU A C 1
ATOM 609 O O . LEU A 1 79 ? -7.461 12.344 -3.849 1.00 97.81 79 LEU A O 1
ATOM 613 N N . LEU A 1 80 ? -5.344 11.685 -4.240 1.00 98.75 80 LEU A N 1
ATOM 614 C CA . LEU A 1 80 ? -5.162 10.988 -2.972 1.00 98.75 80 LEU A CA 1
ATOM 615 C C . LEU A 1 80 ? -5.454 11.912 -1.783 1.00 98.75 80 LEU A C 1
ATOM 617 O O . LEU A 1 80 ? -6.320 11.595 -0.967 1.00 98.75 80 LEU A O 1
ATOM 621 N N . GLU A 1 81 ? -4.805 13.079 -1.695 1.00 98.81 81 GLU A N 1
ATOM 622 C CA . GLU A 1 81 ? -5.047 14.013 -0.584 1.00 98.81 81 GLU A CA 1
ATOM 623 C C . GLU A 1 81 ? -6.513 14.479 -0.539 1.00 98.81 81 GLU A C 1
ATOM 625 O O . GLU A 1 81 ? -7.124 14.554 0.534 1.00 98.81 81 GLU A O 1
ATOM 630 N N . LYS A 1 82 ? -7.117 14.754 -1.701 1.00 98.75 82 LYS A N 1
ATOM 631 C CA . LYS A 1 82 ? -8.528 15.144 -1.797 1.00 98.75 82 LYS A CA 1
ATOM 632 C C . LYS A 1 82 ? -9.454 14.059 -1.248 1.00 98.75 82 LYS A C 1
ATOM 634 O O . LYS A 1 82 ? -10.362 14.390 -0.482 1.00 98.75 82 LYS A O 1
ATOM 639 N N . GLU A 1 83 ? -9.248 12.802 -1.629 1.00 98.81 83 GLU A N 1
ATOM 640 C CA . GLU A 1 83 ? -10.105 11.688 -1.221 1.00 98.81 83 GLU A CA 1
ATOM 641 C C . GLU A 1 83 ? -9.892 11.292 0.242 1.00 98.81 83 GLU A C 1
ATOM 643 O O . GLU A 1 83 ? -10.875 11.085 0.955 1.00 98.81 83 GLU A O 1
ATOM 648 N N . LEU A 1 84 ? -8.651 11.323 0.735 1.00 98.94 84 LEU A N 1
ATOM 649 C CA . LEU A 1 84 ? -8.346 11.147 2.157 1.00 98.94 84 LEU A CA 1
ATOM 650 C C . LEU A 1 84 ? -9.028 12.212 3.025 1.00 98.94 84 LEU A C 1
ATOM 652 O O . LEU A 1 84 ? -9.699 11.890 4.009 1.00 98.94 84 LEU A O 1
ATOM 656 N N . ARG A 1 85 ? -8.920 13.487 2.632 1.00 98.88 85 ARG A N 1
ATOM 657 C CA . ARG A 1 85 ? -9.562 14.600 3.342 1.00 98.88 85 ARG A CA 1
ATOM 658 C C . ARG A 1 85 ? -11.079 14.461 3.372 1.00 98.88 85 ARG A C 1
ATOM 660 O O . ARG A 1 85 ? -11.680 14.647 4.427 1.00 98.88 85 ARG A O 1
ATOM 667 N N . LYS A 1 86 ? -11.702 14.153 2.230 1.00 98.69 86 LYS A N 1
ATOM 668 C CA . LYS A 1 86 ? -13.157 13.950 2.148 1.00 98.69 86 LYS A CA 1
ATOM 669 C C . LYS A 1 86 ? -13.612 12.794 3.029 1.00 98.69 86 LYS A C 1
ATOM 671 O O . LYS A 1 86 ? -14.587 12.939 3.755 1.00 98.69 86 LYS A O 1
ATOM 676 N N . ALA A 1 87 ? -12.902 11.670 2.969 1.00 98.69 87 ALA A N 1
ATOM 677 C CA . ALA A 1 87 ? -13.232 10.484 3.738 1.00 98.69 87 ALA A CA 1
ATOM 678 C C . ALA A 1 87 ? -13.157 10.752 5.244 1.00 98.69 87 ALA A C 1
ATOM 680 O O . ALA A 1 87 ? -14.106 10.443 5.955 1.00 98.69 87 ALA A O 1
ATOM 681 N N . ARG A 1 88 ? -12.100 11.420 5.725 1.00 98.12 88 ARG A N 1
ATOM 682 C CA . ARG A 1 88 ? -11.986 11.779 7.150 1.00 98.12 88 ARG A CA 1
ATOM 683 C C . ARG A 1 88 ? -12.952 12.859 7.620 1.00 98.12 88 ARG A C 1
ATOM 685 O O . ARG A 1 88 ? -13.237 12.916 8.809 1.00 98.12 88 ARG A O 1
ATOM 692 N N . ALA A 1 89 ? -13.460 13.698 6.723 1.00 98.31 89 ALA A N 1
ATOM 693 C CA . ALA A 1 89 ? -14.502 14.667 7.053 1.00 98.31 89 ALA A CA 1
ATOM 694 C C . ALA A 1 89 ? -15.919 14.059 7.059 1.00 98.31 89 ALA A C 1
ATOM 696 O O . ALA A 1 89 ? -16.854 14.702 7.536 1.00 98.31 89 ALA A O 1
ATOM 697 N N . SER A 1 90 ? -16.099 12.856 6.506 1.00 98.31 90 SER A N 1
ATOM 698 C CA . SER A 1 90 ? -17.404 12.208 6.409 1.00 98.31 90 SER A CA 1
ATOM 699 C C . SER A 1 90 ? -17.764 11.471 7.695 1.00 98.31 90 SER A C 1
ATOM 701 O O . SER A 1 90 ? -16.960 10.716 8.235 1.00 98.31 90 SER A O 1
ATOM 703 N N . ARG A 1 91 ? -19.013 11.627 8.142 1.00 96.88 91 ARG A N 1
ATOM 704 C CA . ARG A 1 91 ? -19.572 10.844 9.256 1.00 96.88 91 ARG A CA 1
ATOM 705 C C . ARG A 1 91 ? -20.021 9.442 8.841 1.00 96.88 91 ARG A C 1
ATOM 707 O O . ARG A 1 91 ? -20.250 8.616 9.713 1.00 96.88 91 ARG A O 1
ATOM 714 N N . ASP A 1 92 ? -20.123 9.185 7.538 1.00 97.12 92 ASP A N 1
ATOM 715 C CA . ASP A 1 92 ? -20.563 7.898 6.986 1.00 97.12 92 ASP A CA 1
ATOM 716 C C . ASP A 1 92 ? -19.387 6.960 6.663 1.00 97.12 92 ASP A C 1
ATOM 718 O O . ASP A 1 92 ? -19.592 5.796 6.326 1.00 97.12 92 ASP A O 1
ATOM 722 N N . ILE A 1 93 ? -18.150 7.468 6.725 1.00 98.44 93 ILE A N 1
ATOM 723 C CA . ILE A 1 93 ? -16.936 6.698 6.452 1.00 98.44 93 ILE A CA 1
ATOM 724 C C . ILE A 1 93 ? -16.190 6.464 7.755 1.00 98.44 93 ILE A C 1
ATOM 726 O O . ILE A 1 93 ? -15.600 7.384 8.320 1.00 98.44 93 ILE A O 1
ATOM 730 N N . ASP A 1 94 ? -16.156 5.214 8.192 1.00 98.31 94 ASP A N 1
ATOM 731 C CA . ASP A 1 94 ? -15.378 4.805 9.355 1.00 98.31 94 ASP A CA 1
ATOM 732 C C . ASP A 1 94 ? -13.954 4.428 8.936 1.00 98.31 94 ASP A C 1
ATOM 734 O O . ASP A 1 94 ? -12.971 4.883 9.525 1.00 98.31 94 ASP A O 1
ATOM 738 N N . TRP A 1 95 ? -13.841 3.645 7.862 1.00 98.81 95 TRP A N 1
ATOM 739 C CA . TRP A 1 95 ? -12.597 3.014 7.434 1.00 98.81 95 TRP A CA 1
ATOM 740 C C . TRP A 1 95 ? -12.053 3.657 6.163 1.00 98.81 95 TRP A C 1
ATOM 742 O O . TRP A 1 95 ? -12.789 3.854 5.196 1.00 98.81 95 TRP A O 1
ATOM 752 N N . ILE A 1 96 ? -10.749 3.930 6.139 1.00 98.94 96 ILE A N 1
ATOM 753 C CA . ILE A 1 96 ? -10.018 4.256 4.911 1.00 98.94 96 ILE A CA 1
ATOM 754 C C . ILE A 1 96 ? -9.011 3.152 4.641 1.00 98.94 96 ILE A C 1
ATOM 756 O O . ILE A 1 96 ? -8.069 2.957 5.412 1.00 98.94 96 ILE A O 1
ATOM 760 N N . VAL A 1 97 ? -9.211 2.484 3.512 1.00 98.94 97 VAL A N 1
ATOM 761 C CA . VAL A 1 97 ? -8.313 1.471 2.971 1.00 98.94 97 VAL A CA 1
ATOM 762 C C . VAL A 1 97 ? -7.659 2.027 1.714 1.00 98.94 97 VAL A C 1
ATOM 764 O O . VAL A 1 97 ? -8.347 2.532 0.824 1.00 98.94 97 VAL A O 1
ATOM 767 N N . VAL A 1 98 ? -6.339 1.924 1.627 1.00 98.94 98 VAL A N 1
ATOM 768 C CA . VAL A 1 98 ? -5.601 2.202 0.391 1.00 98.94 98 VAL A CA 1
ATOM 769 C C . VAL A 1 98 ? -5.160 0.877 -0.219 1.00 98.94 98 VAL A C 1
ATOM 771 O O . VAL A 1 98 ? -4.613 0.031 0.482 1.00 98.94 98 VAL A O 1
ATOM 774 N N . ALA A 1 99 ? -5.406 0.695 -1.512 1.00 98.88 99 ALA A N 1
ATOM 775 C CA . ALA A 1 99 ? -4.901 -0.428 -2.290 1.00 98.88 99 ALA A CA 1
ATOM 776 C C . ALA A 1 99 ? -3.913 0.090 -3.338 1.00 98.88 99 ALA A C 1
ATOM 778 O O . ALA A 1 99 ? -4.221 1.027 -4.073 1.00 98.88 99 ALA A O 1
ATOM 779 N N . MET A 1 100 ? -2.724 -0.496 -3.393 1.00 98.62 100 MET A N 1
ATOM 780 C CA . MET A 1 100 ? -1.650 -0.081 -4.300 1.00 98.62 100 MET A CA 1
ATOM 781 C C . MET A 1 100 ? -0.726 -1.266 -4.587 1.00 98.62 100 MET A C 1
ATOM 783 O O . MET A 1 100 ? -0.766 -2.239 -3.847 1.00 98.62 100 MET A O 1
ATOM 787 N N . HIS A 1 101 ? 0.099 -1.232 -5.629 1.00 98.50 101 HIS A N 1
ATOM 788 C CA . HIS A 1 101 ? 0.929 -2.394 -5.967 1.00 98.50 101 HIS A CA 1
ATOM 789 C C . HIS A 1 101 ? 2.243 -2.427 -5.187 1.00 98.50 101 HIS A C 1
ATOM 791 O O . HIS A 1 101 ? 2.479 -3.360 -4.419 1.00 98.50 101 HIS A O 1
ATOM 797 N N . GLN A 1 102 ? 3.059 -1.382 -5.346 1.00 98.25 102 GLN A N 1
ATOM 798 C CA . GLN A 1 102 ? 4.388 -1.263 -4.747 1.00 98.25 102 GLN A CA 1
ATOM 799 C C . GLN A 1 102 ? 4.328 -1.125 -3.219 1.00 98.25 102 GLN A C 1
ATOM 801 O O . GLN A 1 102 ? 3.350 -0.613 -2.661 1.00 98.25 102 GLN A O 1
ATOM 806 N N . VAL A 1 103 ? 5.378 -1.568 -2.525 1.00 97.75 103 VAL A N 1
ATOM 807 C CA . VAL A 1 103 ? 5.366 -1.730 -1.062 1.00 97.75 103 VAL A CA 1
ATOM 808 C C . VAL A 1 103 ? 6.123 -0.615 -0.328 1.00 97.75 103 VAL A C 1
ATOM 810 O O . VAL A 1 103 ? 7.300 -0.354 -0.557 1.00 97.75 103 VAL A O 1
ATOM 813 N N . MET A 1 104 ? 5.464 0.031 0.640 1.00 97.19 104 MET A N 1
ATOM 814 C CA . MET A 1 104 ? 6.130 0.954 1.584 1.00 97.19 104 MET A CA 1
ATOM 815 C C . MET A 1 104 ? 6.883 0.212 2.698 1.00 97.19 104 MET A C 1
ATOM 817 O O . MET A 1 104 ? 7.715 0.794 3.400 1.00 97.19 104 MET A O 1
ATOM 821 N N . ILE A 1 105 ? 6.555 -1.062 2.892 1.00 97.31 105 ILE A N 1
ATOM 822 C CA . ILE A 1 105 ? 6.999 -1.916 3.985 1.00 97.31 105 ILE A CA 1
ATOM 823 C C . ILE A 1 105 ? 7.231 -3.321 3.418 1.00 97.31 105 ILE A C 1
ATOM 825 O O . ILE A 1 105 ? 6.321 -3.884 2.823 1.00 97.31 105 ILE A O 1
ATOM 829 N N . SER A 1 106 ? 8.438 -3.860 3.601 1.00 97.75 106 SER A N 1
ATOM 830 C CA . SER A 1 106 ? 8.808 -5.237 3.251 1.00 97.75 106 SER A CA 1
ATOM 831 C C . SER A 1 106 ? 10.059 -5.650 4.031 1.00 97.75 106 SER A C 1
ATOM 833 O O . SER A 1 106 ? 11.009 -4.869 4.146 1.00 97.75 106 SER A O 1
ATOM 835 N N . SER A 1 107 ? 10.060 -6.862 4.590 1.00 97.88 107 SER A N 1
ATOM 836 C CA . SER A 1 107 ? 11.240 -7.496 5.203 1.00 97.88 107 SER A CA 1
ATOM 837 C C . SER A 1 107 ? 11.820 -8.599 4.319 1.00 97.88 107 SER A C 1
ATOM 839 O O . SER A 1 107 ? 12.672 -9.380 4.750 1.00 97.88 107 SER A O 1
ATOM 841 N N . SER A 1 108 ? 11.352 -8.673 3.075 1.00 95.75 108 SER A N 1
ATOM 842 C CA . SER A 1 108 ? 11.825 -9.596 2.055 1.00 95.75 108 SER A CA 1
ATOM 843 C C . SER A 1 108 ? 13.146 -9.109 1.457 1.00 95.75 108 SER A C 1
ATOM 845 O O . SER A 1 108 ? 13.283 -7.954 1.046 1.00 95.75 108 SER A O 1
ATOM 847 N N . ASP A 1 109 ? 14.129 -10.000 1.356 1.00 96.50 109 ASP A N 1
ATOM 848 C CA . ASP A 1 109 ? 15.323 -9.818 0.530 1.00 96.50 109 ASP A CA 1
ATOM 849 C C . ASP A 1 109 ? 15.025 -10.151 -0.943 1.00 96.50 109 ASP A C 1
ATOM 851 O O . ASP A 1 109 ? 15.725 -10.923 -1.594 1.00 96.50 109 ASP A O 1
ATOM 855 N N . ALA A 1 110 ? 13.948 -9.573 -1.473 1.00 95.12 110 ALA A N 1
ATOM 856 C CA . ALA A 1 110 ? 13.589 -9.633 -2.883 1.00 95.12 110 ALA A CA 1
ATOM 857 C C . ALA A 1 110 ? 13.551 -8.214 -3.453 1.00 95.12 110 ALA A C 1
ATOM 859 O O . ALA A 1 110 ? 14.616 -7.670 -3.753 1.00 95.12 110 ALA A O 1
ATOM 860 N N . ASN A 1 111 ? 12.376 -7.590 -3.526 1.00 95.38 111 ASN A N 1
ATOM 861 C CA . ASN A 1 111 ? 12.241 -6.227 -4.026 1.00 95.38 111 ASN A CA 1
ATOM 862 C C . ASN A 1 111 ? 12.597 -5.204 -2.940 1.00 95.38 111 ASN A C 1
ATOM 864 O O . ASN A 1 111 ? 13.431 -4.331 -3.174 1.00 95.38 111 ASN A O 1
ATOM 868 N N . GLY A 1 112 ? 12.071 -5.381 -1.725 1.00 96.00 112 GLY A N 1
ATOM 869 C CA . GLY A 1 112 ? 12.237 -4.450 -0.607 1.00 96.00 112 GLY A CA 1
ATOM 870 C C . GLY A 1 112 ? 11.260 -3.271 -0.653 1.00 96.00 112 GLY A C 1
ATOM 871 O O . GLY A 1 112 ? 10.457 -3.138 -1.570 1.00 96.00 112 GLY A O 1
ATOM 872 N N . ALA A 1 113 ? 11.301 -2.423 0.375 1.00 98.12 113 ALA A N 1
ATOM 873 C CA . ALA A 1 113 ? 10.479 -1.214 0.430 1.00 98.12 113 ALA A CA 1
ATOM 874 C C . ALA A 1 113 ? 11.045 -0.092 -0.454 1.00 98.12 113 ALA A C 1
ATOM 876 O O . ALA A 1 113 ? 12.227 -0.097 -0.786 1.00 98.12 113 ALA A O 1
ATOM 877 N N . ASP A 1 114 ? 10.235 0.918 -0.763 1.00 98.50 114 ASP A N 1
ATOM 878 C CA . ASP A 1 114 ? 10.644 2.054 -1.597 1.00 98.50 114 ASP A CA 1
ATOM 879 C C . ASP A 1 114 ? 10.530 3.398 -0.848 1.00 98.50 114 ASP A C 1
ATOM 881 O O . ASP A 1 114 ? 9.487 3.716 -0.259 1.00 98.50 114 ASP A O 1
ATOM 885 N N . ILE A 1 115 ? 11.607 4.199 -0.838 1.00 98.44 115 ILE A N 1
ATOM 886 C CA . ILE A 1 115 ? 11.616 5.491 -0.134 1.00 98.44 115 ILE A CA 1
ATOM 887 C C . ILE A 1 115 ? 10.732 6.542 -0.818 1.00 98.44 115 ILE A C 1
ATOM 889 O O . ILE A 1 115 ? 10.185 7.397 -0.121 1.00 98.44 115 ILE A O 1
ATOM 893 N N . GLY A 1 116 ? 10.558 6.482 -2.142 1.00 98.31 116 GLY A N 1
ATOM 894 C CA . GLY A 1 116 ? 9.721 7.412 -2.900 1.00 98.31 116 GLY A CA 1
ATOM 895 C C . GLY A 1 116 ? 8.265 7.324 -2.452 1.00 98.31 116 GLY A C 1
ATOM 896 O O . GLY A 1 116 ? 7.639 8.341 -2.142 1.00 98.31 116 GLY A O 1
ATOM 897 N N . LEU A 1 117 ? 7.770 6.100 -2.242 1.00 98.56 117 LEU A N 1
ATOM 898 C CA . LEU A 1 117 ? 6.451 5.869 -1.643 1.00 98.56 117 LEU A CA 1
ATOM 899 C C . LEU A 1 117 ? 6.361 6.419 -0.212 1.00 98.56 117 LEU A C 1
ATOM 901 O O . LEU A 1 117 ? 5.381 7.079 0.146 1.00 98.56 117 LEU A O 1
ATOM 905 N N . ARG A 1 118 ? 7.380 6.163 0.623 1.00 98.56 118 ARG A N 1
ATOM 906 C CA . ARG A 1 118 ? 7.420 6.658 2.013 1.00 98.56 118 ARG A CA 1
ATOM 907 C C . ARG A 1 118 ? 7.369 8.181 2.073 1.00 98.56 118 ARG A C 1
ATOM 909 O O . ARG A 1 118 ? 6.633 8.726 2.892 1.00 98.56 118 ARG A O 1
ATOM 916 N N . GLN A 1 119 ? 8.102 8.855 1.191 1.00 98.62 119 GLN A N 1
ATOM 917 C CA . GLN A 1 119 ? 8.147 10.312 1.096 1.00 98.62 119 GLN A CA 1
ATOM 918 C C . GLN A 1 119 ? 6.834 10.902 0.573 1.00 98.62 119 GLN A C 1
ATOM 920 O O . GLN A 1 119 ? 6.329 11.864 1.152 1.00 98.62 119 GLN A O 1
ATOM 925 N N . ALA A 1 120 ? 6.271 10.328 -0.493 1.00 98.56 120 ALA A N 1
ATOM 926 C CA . ALA A 1 120 ? 5.082 10.867 -1.146 1.00 98.56 120 ALA A CA 1
ATOM 927 C C . ALA A 1 120 ? 3.796 10.608 -0.346 1.00 98.56 120 ALA A C 1
ATOM 929 O O . ALA A 1 120 ? 2.958 11.500 -0.207 1.00 98.56 120 ALA A O 1
ATOM 930 N N . TYR A 1 121 ? 3.624 9.394 0.185 1.00 98.75 121 TYR A N 1
ATOM 931 C CA . TYR A 1 121 ? 2.350 8.960 0.764 1.00 98.75 121 TYR A CA 1
ATOM 932 C C . TYR A 1 121 ? 2.349 8.887 2.287 1.00 98.75 121 TYR A C 1
ATOM 934 O O . TYR A 1 121 ? 1.316 9.173 2.894 1.00 98.75 121 TYR A O 1
ATOM 942 N N . GLY A 1 122 ? 3.485 8.574 2.919 1.00 98.50 122 GLY A N 1
ATOM 943 C CA . GLY A 1 122 ? 3.591 8.433 4.377 1.00 98.50 122 GLY A CA 1
ATOM 944 C C . GLY A 1 122 ? 2.998 9.619 5.151 1.00 98.50 122 GLY A C 1
ATOM 945 O O . GLY A 1 122 ? 2.090 9.410 5.961 1.00 98.50 122 GLY A O 1
ATOM 946 N N . PRO A 1 123 ? 3.393 10.874 4.849 1.00 98.62 123 PRO A N 1
ATOM 947 C CA . PRO A 1 123 ? 2.841 12.051 5.518 1.00 98.62 123 PRO A CA 1
ATOM 948 C C . PRO A 1 123 ? 1.321 12.201 5.363 1.00 98.62 123 PRO A C 1
ATOM 950 O O . PRO A 1 123 ? 0.646 12.640 6.295 1.00 98.62 123 PRO A O 1
ATOM 953 N N . LEU A 1 124 ? 0.762 11.836 4.204 1.00 98.88 124 LEU A N 1
ATOM 954 C CA . LEU A 1 124 ? -0.681 11.892 3.964 1.00 98.88 124 LEU A CA 1
ATOM 955 C C . LEU A 1 124 ? -1.414 10.786 4.726 1.00 98.88 124 LEU A C 1
ATOM 957 O O . LEU A 1 124 ? -2.459 11.049 5.325 1.00 98.88 124 LEU A O 1
ATOM 961 N N . PHE A 1 125 ? -0.864 9.571 4.740 1.00 98.88 125 PHE A N 1
ATOM 962 C CA . PHE A 1 125 ? -1.445 8.442 5.462 1.00 98.88 125 PHE A CA 1
ATOM 963 C C . PHE A 1 125 ? -1.480 8.702 6.968 1.00 98.88 125 PHE A C 1
ATOM 965 O O . PHE A 1 125 ? -2.501 8.432 7.599 1.00 98.88 125 PHE A O 1
ATOM 972 N N . ASP A 1 126 ? -0.433 9.314 7.524 1.00 98.81 126 ASP A N 1
ATOM 973 C CA . ASP A 1 126 ? -0.399 9.739 8.925 1.00 98.81 126 ASP A CA 1
ATOM 974 C C . ASP A 1 126 ? -1.393 10.875 9.207 1.00 98.81 126 ASP A C 1
ATOM 976 O O . ASP A 1 126 ? -2.213 10.774 10.124 1.00 98.81 126 ASP A O 1
ATOM 980 N N . LYS A 1 127 ? -1.362 11.946 8.397 1.00 98.81 127 LYS A N 1
ATOM 981 C CA . LYS A 1 127 ? -2.223 13.135 8.548 1.00 98.81 127 LYS A CA 1
ATOM 982 C C . LYS A 1 127 ? -3.705 12.784 8.507 1.00 98.81 127 LYS A C 1
ATOM 984 O O . LYS A 1 127 ? -4.486 13.310 9.298 1.00 98.81 127 LYS A O 1
ATOM 989 N N . TYR A 1 128 ? -4.090 11.906 7.586 1.00 98.81 128 TYR A N 1
ATOM 990 C CA . TYR A 1 128 ? -5.467 11.456 7.419 1.00 98.81 128 TYR A CA 1
ATOM 991 C C . TYR A 1 128 ? -5.721 10.095 8.062 1.00 98.81 128 TYR A C 1
ATOM 993 O O . TYR A 1 128 ? -6.751 9.489 7.789 1.00 98.81 128 TYR A O 1
ATOM 1001 N N . GLN A 1 129 ? -4.828 9.629 8.939 1.00 98.75 129 GLN A N 1
ATOM 1002 C CA . GLN A 1 129 ? -4.996 8.436 9.767 1.00 98.75 129 GLN A CA 1
ATOM 1003 C C . GLN A 1 129 ? -5.518 7.217 8.990 1.00 98.75 129 GLN A C 1
ATOM 1005 O O . GLN A 1 129 ? -6.507 6.626 9.416 1.00 98.75 129 GLN A O 1
ATOM 1010 N N . VAL A 1 130 ? -4.949 6.890 7.824 1.00 98.94 130 VAL A N 1
ATOM 1011 C CA . VAL A 1 130 ? -5.339 5.704 7.030 1.00 98.94 130 VAL A CA 1
ATOM 1012 C C . VAL A 1 130 ? -5.336 4.463 7.926 1.00 98.94 130 VAL A C 1
ATOM 1014 O O . VAL A 1 130 ? -4.467 4.315 8.777 1.00 98.94 130 VAL A O 1
ATOM 1017 N N . ASP A 1 131 ? -6.336 3.595 7.785 1.00 98.88 131 ASP A N 1
ATOM 1018 C CA . ASP A 1 131 ? -6.476 2.441 8.679 1.00 98.88 131 ASP A CA 1
ATOM 1019 C C . ASP A 1 131 ? -5.622 1.268 8.218 1.00 98.88 131 ASP A C 1
ATOM 1021 O O . ASP A 1 131 ? -4.904 0.646 9.003 1.00 98.88 131 ASP A O 1
ATOM 1025 N N . LEU A 1 132 ? -5.721 0.979 6.925 1.00 98.94 132 LEU A N 1
ATOM 1026 C CA . LEU A 1 132 ? -5.150 -0.200 6.311 1.00 98.94 132 LEU A CA 1
ATOM 1027 C C . LEU A 1 132 ? -4.627 0.148 4.920 1.00 98.94 132 LEU A C 1
ATOM 1029 O O . LEU A 1 132 ? -5.307 0.802 4.129 1.00 98.94 132 LEU A O 1
ATOM 1033 N N . VAL A 1 133 ? -3.434 -0.338 4.617 1.00 98.94 133 VAL A N 1
ATOM 1034 C CA . VAL A 1 133 ? -2.864 -0.339 3.275 1.00 98.94 133 VAL A CA 1
ATOM 1035 C C . VAL A 1 133 ? -2.687 -1.792 2.862 1.00 98.94 133 VAL A C 1
ATOM 1037 O O . VAL A 1 133 ? -2.032 -2.556 3.569 1.00 98.94 133 VAL A O 1
ATOM 1040 N N . VAL A 1 134 ? -3.278 -2.173 1.735 1.00 98.88 134 VAL A N 1
ATOM 1041 C CA . VAL A 1 134 ? -3.072 -3.484 1.117 1.00 98.88 134 VAL A CA 1
ATOM 1042 C C . VAL A 1 134 ? -2.247 -3.315 -0.148 1.00 98.88 134 VAL A C 1
ATOM 1044 O O . VAL A 1 134 ? -2.507 -2.418 -0.954 1.00 98.88 134 VAL A O 1
ATOM 1047 N N . CYS A 1 135 ? -1.246 -4.168 -0.315 1.00 98.12 135 CYS A N 1
ATOM 1048 C CA . CYS A 1 135 ? -0.376 -4.135 -1.476 1.00 98.12 135 CYS A CA 1
ATOM 1049 C C . CYS A 1 135 ? 0.047 -5.517 -1.958 1.00 98.12 135 CYS A C 1
ATOM 1051 O O . CYS A 1 135 ? -0.247 -6.524 -1.320 1.00 98.12 135 CYS A O 1
ATOM 1053 N N . GLY A 1 136 ? 0.673 -5.555 -3.131 1.00 96.56 136 GLY A N 1
ATOM 1054 C CA . GLY A 1 136 ? 1.192 -6.766 -3.753 1.00 96.56 136 GLY A CA 1
ATOM 1055 C C . GLY A 1 136 ? 2.704 -6.676 -3.891 1.00 96.56 136 GLY A C 1
ATOM 1056 O O . GLY A 1 136 ? 3.394 -6.399 -2.911 1.00 96.56 136 GLY A O 1
ATOM 1057 N N . HIS A 1 137 ? 3.179 -6.890 -5.121 1.00 97.31 137 HIS A N 1
ATOM 1058 C CA . HIS A 1 137 ? 4.569 -6.783 -5.578 1.00 97.31 137 HIS A CA 1
ATOM 1059 C C . HIS A 1 137 ? 5.574 -7.762 -4.940 1.00 97.31 137 HIS A C 1
ATOM 1061 O O . HIS A 1 137 ? 6.301 -8.467 -5.633 1.00 97.31 137 HIS A O 1
ATOM 1067 N N . GLU A 1 138 ? 5.600 -7.861 -3.619 1.00 97.44 138 GLU A N 1
ATOM 1068 C CA . GLU A 1 138 ? 6.271 -8.935 -2.901 1.00 97.44 138 GLU A CA 1
ATOM 1069 C C . GLU A 1 138 ? 5.400 -10.191 -2.923 1.00 97.44 138 GLU A C 1
ATOM 1071 O O . GLU A 1 138 ? 4.261 -10.176 -2.465 1.00 97.44 138 GLU A O 1
ATOM 1076 N N . HIS A 1 139 ? 5.925 -11.296 -3.448 1.00 97.81 139 HIS A N 1
ATOM 1077 C CA . HIS A 1 139 ? 5.173 -12.541 -3.634 1.00 97.81 139 HIS A CA 1
ATOM 1078 C C . HIS A 1 139 ? 5.129 -13.391 -2.352 1.00 97.81 139 HIS A C 1
ATOM 1080 O O . HIS A 1 139 ? 5.605 -14.533 -2.311 1.00 97.81 139 HIS A O 1
ATOM 1086 N N . ASN A 1 140 ? 4.615 -12.794 -1.277 1.00 98.00 140 ASN A N 1
ATOM 1087 C CA . ASN A 1 140 ? 4.477 -13.394 0.046 1.00 98.00 140 ASN A CA 1
ATOM 1088 C C . ASN A 1 140 ? 3.276 -12.810 0.815 1.00 98.00 140 ASN A C 1
ATOM 1090 O O . ASN A 1 140 ? 2.537 -11.963 0.304 1.00 98.00 140 ASN A O 1
ATOM 1094 N N . TYR A 1 141 ? 3.103 -13.290 2.051 1.00 98.56 141 TYR A N 1
ATOM 1095 C CA . TYR A 1 141 ? 2.274 -12.650 3.064 1.00 98.56 141 TYR A CA 1
ATOM 1096 C C . TYR A 1 141 ? 3.139 -12.024 4.157 1.00 98.56 141 TYR A C 1
ATOM 1098 O O . TYR A 1 141 ? 3.866 -12.725 4.871 1.00 98.56 141 TYR A O 1
ATOM 1106 N N . GLU A 1 142 ? 2.989 -10.718 4.342 1.00 98.56 142 GLU A N 1
ATOM 1107 C CA . GLU A 1 142 ? 3.594 -9.976 5.441 1.00 98.56 142 GLU A CA 1
ATOM 1108 C C . GLU A 1 142 ? 2.631 -8.904 5.944 1.00 98.56 142 GLU A C 1
ATOM 1110 O O . GLU A 1 142 ? 1.962 -8.217 5.175 1.00 98.56 142 GLU A O 1
ATOM 1115 N N . ARG A 1 143 ? 2.579 -8.733 7.261 1.00 98.56 143 ARG A N 1
ATOM 1116 C CA . ARG A 1 143 ? 1.768 -7.717 7.912 1.00 98.56 143 ARG A CA 1
ATOM 1117 C C . ARG A 1 143 ? 2.578 -6.961 8.948 1.00 98.56 143 ARG A C 1
ATOM 1119 O O . ARG A 1 143 ? 3.219 -7.557 9.816 1.00 98.56 143 ARG A O 1
ATOM 1126 N N . SER A 1 144 ? 2.499 -5.638 8.897 1.00 98.81 144 SER A N 1
ATOM 1127 C CA . SER A 1 144 ? 3.122 -4.772 9.891 1.00 98.81 144 SER A CA 1
ATOM 1128 C C . SER A 1 144 ? 2.317 -4.721 11.196 1.00 98.81 144 SER A C 1
ATOM 1130 O O . SER A 1 144 ? 1.107 -4.969 11.245 1.00 98.81 144 SER A O 1
ATOM 1132 N N . LEU A 1 145 ? 2.986 -4.316 12.270 1.00 98.88 145 LEU A N 1
ATOM 1133 C CA . LEU A 1 145 ? 2.355 -3.653 13.411 1.00 98.88 145 LEU A CA 1
ATOM 1134 C C . LEU A 1 145 ? 1.667 -2.351 12.947 1.00 98.88 145 LEU A C 1
ATOM 1136 O O . LEU A 1 145 ? 2.002 -1.838 11.873 1.00 98.88 145 LEU A O 1
ATOM 1140 N N . PRO A 1 146 ? 0.725 -1.772 13.717 1.00 98.75 146 PRO A N 1
ATOM 1141 C CA . PRO A 1 146 ? 0.250 -0.427 13.412 1.00 98.75 146 PRO A CA 1
ATOM 1142 C C . PRO A 1 146 ? 1.414 0.559 13.548 1.00 98.75 146 PRO A C 1
ATOM 1144 O O . PRO A 1 146 ? 2.093 0.588 14.580 1.00 98.75 146 PRO A O 1
ATOM 1147 N N . VAL A 1 147 ? 1.630 1.378 12.525 1.00 98.88 147 VAL A N 1
ATOM 1148 C CA . VAL A 1 147 ? 2.725 2.354 12.475 1.00 98.88 147 VAL A CA 1
ATOM 1149 C C . VAL A 1 147 ? 2.196 3.772 12.300 1.00 98.88 147 VAL A C 1
ATOM 1151 O O . VAL A 1 147 ? 1.147 3.988 11.691 1.00 98.88 147 VAL A O 1
ATOM 1154 N N . ARG A 1 148 ? 2.916 4.748 12.850 1.00 98.69 148 ARG A N 1
ATOM 1155 C CA . ARG A 1 148 ? 2.656 6.172 12.626 1.00 98.69 148 ARG A CA 1
ATOM 1156 C C . ARG A 1 148 ? 3.934 6.975 12.756 1.00 98.69 148 ARG A C 1
ATOM 1158 O O . ARG A 1 148 ? 4.651 6.842 13.750 1.00 98.69 148 ARG A O 1
ATOM 1165 N N . GLY A 1 149 ? 4.177 7.856 11.796 1.00 98.50 149 GLY A N 1
ATOM 1166 C CA . GLY A 1 149 ? 5.435 8.575 11.701 1.00 98.50 149 GLY A CA 1
ATOM 1167 C C . GLY A 1 149 ? 6.613 7.633 11.468 1.00 98.50 149 GLY A C 1
ATOM 1168 O O . GLY A 1 149 ? 6.464 6.462 11.105 1.00 98.50 149 GLY A O 1
ATOM 1169 N N . VAL A 1 150 ? 7.807 8.164 11.706 1.00 98.56 150 VAL A N 1
ATOM 1170 C CA . VAL A 1 150 ? 9.069 7.481 11.420 1.00 98.56 150 VAL A CA 1
ATOM 1171 C C . VAL A 1 150 ? 9.934 7.377 12.666 1.00 98.56 150 VAL A C 1
ATOM 1173 O O . VAL A 1 150 ? 9.850 8.211 13.573 1.00 98.56 150 VAL A O 1
ATOM 1176 N N . VAL A 1 151 ? 10.784 6.356 12.718 1.00 98.50 151 VAL A N 1
ATOM 1177 C CA . VAL A 1 151 ? 11.803 6.228 13.758 1.00 98.50 151 VAL A CA 1
ATOM 1178 C C . VAL A 1 151 ? 12.792 7.380 13.585 1.00 98.50 151 VAL A C 1
ATOM 1180 O O . VAL A 1 151 ? 13.382 7.563 12.516 1.00 98.50 151 VAL A O 1
ATOM 1183 N N . SER A 1 152 ? 12.948 8.186 14.636 1.00 97.00 152 SER A N 1
ATOM 1184 C CA . SER A 1 152 ? 13.765 9.401 14.600 1.00 97.00 152 SER A CA 1
ATOM 1185 C C . SER A 1 152 ? 15.205 9.105 14.180 1.00 97.00 152 SER A C 1
ATOM 1187 O O . SER A 1 152 ? 15.853 8.228 14.745 1.00 97.00 152 SER A O 1
ATOM 1189 N N . GLY A 1 153 ? 15.718 9.882 13.223 1.00 95.94 153 GLY A N 1
ATOM 1190 C CA . GLY A 1 153 ? 17.098 9.779 12.741 1.00 95.94 153 GLY A CA 1
ATOM 1191 C C . GLY A 1 153 ? 17.352 8.668 11.719 1.00 95.94 153 GLY A C 1
ATOM 1192 O O . GLY A 1 153 ? 18.499 8.491 11.319 1.00 95.94 153 GLY A O 1
ATOM 1193 N N . THR A 1 154 ? 16.323 7.935 11.280 1.00 97.62 154 THR A N 1
ATOM 1194 C CA . THR A 1 154 ? 16.472 6.944 10.202 1.00 97.62 154 THR A CA 1
ATOM 1195 C C . THR A 1 154 ? 16.481 7.613 8.830 1.00 97.62 154 THR A C 1
ATOM 1197 O O . THR A 1 154 ? 15.622 8.440 8.525 1.00 97.62 154 THR A O 1
ATOM 1200 N N . GLU A 1 155 ? 17.446 7.250 7.9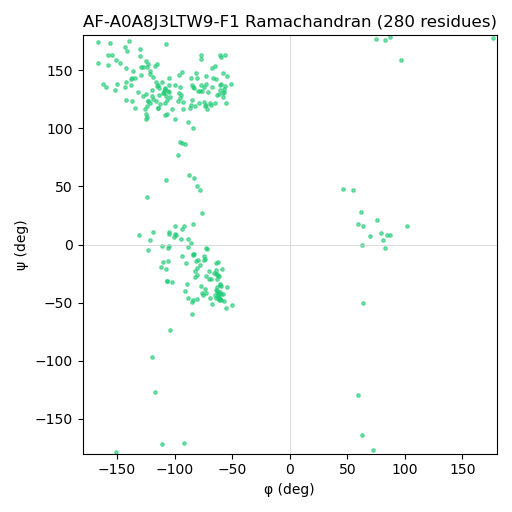84 1.00 97.00 155 GLU A N 1
ATOM 1201 C CA . GLU A 1 155 ? 17.554 7.787 6.618 1.00 97.00 155 GLU A CA 1
ATOM 1202 C C . GLU A 1 155 ? 16.473 7.237 5.677 1.00 97.00 155 GLU A C 1
ATOM 1204 O O . GLU A 1 155 ? 16.058 7.908 4.737 1.00 97.00 155 GLU A O 1
ATOM 1209 N N . THR A 1 156 ? 15.971 6.035 5.958 1.00 98.19 156 THR A N 1
ATOM 1210 C CA . THR A 1 156 ? 14.978 5.332 5.139 1.00 98.19 156 THR A CA 1
ATOM 1211 C C . THR A 1 156 ? 13.537 5.679 5.501 1.00 98.19 156 THR A C 1
ATOM 1213 O O . THR A 1 156 ? 12.615 5.074 4.952 1.00 98.19 156 THR A O 1
ATOM 1216 N N . LEU A 1 157 ? 13.314 6.624 6.426 1.00 98.56 157 LEU A N 1
ATOM 1217 C CA . LEU A 1 157 ? 11.986 6.932 6.965 1.00 98.56 157 LEU A CA 1
ATOM 1218 C C . LEU A 1 157 ? 11.308 5.675 7.538 1.00 98.56 157 LEU A C 1
ATOM 1220 O O . LEU A 1 157 ? 10.155 5.385 7.218 1.00 98.56 157 LEU A O 1
ATOM 1224 N N . THR A 1 158 ? 12.041 4.896 8.343 1.00 98.75 158 THR A N 1
ATOM 1225 C CA . THR A 1 158 ? 11.564 3.617 8.886 1.00 98.75 158 THR A CA 1
ATOM 1226 C C . THR A 1 158 ? 10.245 3.818 9.637 1.00 98.75 158 THR A C 1
ATOM 1228 O O . THR A 1 158 ? 10.227 4.587 10.602 1.00 98.75 158 THR A O 1
ATOM 1231 N N . PRO A 1 159 ? 9.151 3.135 9.253 1.00 98.62 159 PRO A N 1
ATOM 1232 C CA . PRO A 1 159 ? 7.865 3.265 9.926 1.00 98.62 159 PRO A CA 1
ATOM 1233 C C . PRO A 1 159 ? 7.951 2.911 11.411 1.00 98.62 159 PRO A C 1
ATOM 1235 O O . PRO A 1 159 ? 8.490 1.868 11.784 1.00 98.62 159 PRO A O 1
ATOM 1238 N N . ASN A 1 160 ? 7.427 3.792 12.264 1.00 98.75 160 ASN A N 1
ATOM 1239 C CA . ASN A 1 160 ? 7.524 3.643 13.712 1.00 98.75 160 ASN A CA 1
ATOM 1240 C C . ASN A 1 160 ? 6.299 2.905 14.283 1.00 98.75 160 ASN A C 1
ATOM 1242 O O . ASN A 1 160 ? 5.189 3.439 14.188 1.00 98.75 160 ASN A O 1
ATOM 1246 N N . PRO A 1 161 ? 6.455 1.712 14.887 1.00 98.56 161 PRO A N 1
ATOM 1247 C CA . PRO A 1 161 ? 5.342 0.990 15.492 1.00 98.56 161 PRO A CA 1
ATOM 1248 C C . PRO A 1 161 ? 4.798 1.732 16.719 1.00 98.56 161 PRO A C 1
ATOM 1250 O O . PRO A 1 161 ? 5.546 2.172 17.590 1.00 98.56 161 PRO A O 1
ATOM 1253 N N . VAL A 1 162 ? 3.473 1.828 16.827 1.00 98.44 162 VAL A N 1
ATOM 1254 C CA . VAL A 1 162 ? 2.783 2.478 17.965 1.00 98.44 162 VAL A CA 1
ATOM 1255 C C . VAL A 1 162 ? 2.139 1.482 18.932 1.00 98.44 162 VAL A C 1
ATOM 1257 O O . VAL A 1 162 ? 1.549 1.862 19.944 1.00 98.44 162 VAL A O 1
ATOM 1260 N N . SER A 1 163 ? 2.215 0.195 18.604 1.00 98.12 163 SER A N 1
ATOM 1261 C CA . SER A 1 163 ? 1.745 -0.929 19.407 1.00 98.12 163 SER A CA 1
ATOM 1262 C C . SER A 1 163 ? 2.485 -2.188 18.971 1.00 98.12 163 SER A C 1
ATOM 1264 O O . SER A 1 163 ? 2.902 -2.294 17.822 1.00 98.12 163 SER A O 1
ATOM 1266 N N . THR A 1 164 ? 2.594 -3.156 19.873 1.00 97.56 164 THR A N 1
ATOM 1267 C CA . THR A 1 164 ? 3.161 -4.486 19.605 1.00 97.56 164 THR A CA 1
ATOM 1268 C C . THR A 1 164 ? 2.093 -5.578 19.490 1.00 97.56 164 THR A C 1
ATOM 1270 O O . THR A 1 164 ? 2.420 -6.738 19.261 1.00 97.56 164 THR A O 1
ATOM 1273 N N . ARG A 1 165 ? 0.807 -5.237 19.667 1.00 97.00 165 ARG A N 1
ATOM 1274 C CA . ARG A 1 165 ? -0.309 -6.189 19.540 1.00 97.00 165 ARG A CA 1
ATOM 1275 C C . ARG A 1 165 ? -0.510 -6.587 18.079 1.00 97.00 165 ARG A C 1
ATOM 1277 O O . ARG A 1 165 ? -0.613 -5.720 17.215 1.00 97.00 165 ARG A O 1
ATOM 1284 N N . THR A 1 166 ? -0.622 -7.888 17.829 1.00 97.12 166 THR A N 1
ATOM 1285 C CA . THR A 1 166 ? -0.834 -8.461 16.491 1.00 97.12 166 THR A CA 1
ATOM 1286 C C . THR A 1 166 ? -2.246 -9.012 16.286 1.00 97.12 166 THR A C 1
ATOM 1288 O O . THR A 1 166 ? -2.682 -9.123 15.148 1.00 97.12 166 THR A O 1
ATOM 1291 N N . ASP A 1 167 ? -2.973 -9.321 17.357 1.00 97.56 167 ASP A N 1
ATOM 1292 C CA . ASP A 1 167 ? -4.289 -9.971 17.357 1.00 97.56 167 ASP A CA 1
ATOM 1293 C C . ASP A 1 167 ? -5.465 -8.977 17.325 1.00 97.56 167 ASP A C 1
ATOM 1295 O O . ASP A 1 167 ? -6.461 -9.207 16.638 1.00 97.56 167 ASP A O 1
ATOM 1299 N N . ILE A 1 168 ? -5.350 -7.866 18.061 1.00 98.19 168 ILE A N 1
ATOM 1300 C CA . ILE A 1 168 ? -6.349 -6.793 18.147 1.00 98.19 168 ILE A CA 1
ATOM 1301 C C . ILE A 1 168 ? -5.630 -5.449 18.019 1.00 98.19 168 ILE A C 1
ATOM 1303 O O . ILE A 1 168 ? -4.795 -5.099 18.857 1.00 98.19 168 ILE A O 1
ATOM 1307 N N . VAL A 1 169 ? -5.953 -4.697 16.968 1.00 98.56 169 VAL A N 1
ATOM 1308 C CA . VAL A 1 169 ? -5.212 -3.504 16.553 1.00 98.56 169 VAL A CA 1
ATOM 1309 C C . VAL A 1 169 ? -6.125 -2.282 16.494 1.00 98.56 169 VAL A C 1
ATOM 1311 O O . VAL A 1 169 ? -7.106 -2.258 15.757 1.00 98.56 169 VAL A O 1
ATOM 1314 N N . ASP A 1 170 ? -5.758 -1.243 17.242 1.00 98.31 170 ASP A N 1
ATOM 1315 C CA . ASP A 1 170 ? -6.415 0.065 17.220 1.00 98.31 170 ASP A CA 1
ATOM 1316 C C . ASP A 1 170 ? -5.858 0.922 16.074 1.00 98.31 170 ASP A C 1
ATOM 1318 O O . ASP A 1 170 ? -4.780 1.518 16.197 1.00 98.31 170 ASP A O 1
ATOM 1322 N N . THR A 1 171 ? -6.585 1.000 14.958 1.00 98.19 171 THR A N 1
ATOM 1323 C CA . THR A 1 171 ? -6.128 1.732 13.763 1.00 98.19 171 THR A CA 1
ATOM 1324 C C . THR A 1 171 ? -6.200 3.249 13.936 1.00 98.19 171 THR A C 1
ATOM 1326 O O . THR A 1 171 ? -5.555 4.002 13.203 1.00 98.19 171 THR A O 1
ATOM 1329 N N . SER A 1 172 ? -6.879 3.740 14.984 1.00 96.81 172 SER A N 1
ATOM 1330 C CA . SER A 1 172 ? -6.825 5.165 15.328 1.00 96.81 172 SER A CA 1
ATOM 1331 C C . SER A 1 172 ? -5.416 5.605 15.740 1.00 96.81 172 SER A C 1
ATOM 1333 O O . SER A 1 172 ? -5.080 6.784 15.602 1.00 96.81 172 SER A O 1
ATOM 1335 N N . LYS A 1 173 ? -4.557 4.669 16.174 1.00 97.88 173 LYS A N 1
ATOM 1336 C CA . LYS A 1 173 ? -3.174 4.940 16.595 1.00 97.88 173 LYS A CA 1
ATOM 1337 C C . LYS A 1 173 ? -2.162 4.856 15.461 1.00 97.88 173 LYS A C 1
ATOM 1339 O O . LYS A 1 173 ? -1.200 5.619 15.484 1.00 97.88 173 LYS A O 1
ATOM 1344 N N . GLY A 1 174 ? -2.366 3.970 14.491 1.00 98.38 174 GLY A N 1
ATOM 1345 C CA . GLY A 1 174 ? -1.427 3.747 13.395 1.00 98.38 174 GLY A CA 1
ATOM 1346 C C . GLY A 1 174 ? -2.036 2.940 12.256 1.00 98.38 174 GLY A C 1
ATOM 1347 O O . GLY A 1 174 ? -2.985 2.187 12.463 1.00 98.38 174 GLY A O 1
ATOM 1348 N N . THR A 1 175 ? -1.468 3.108 11.070 1.00 98.94 175 THR A N 1
ATOM 1349 C CA . THR A 1 175 ? -1.841 2.388 9.853 1.00 98.94 175 THR A CA 1
ATOM 1350 C C . THR A 1 175 ? -1.259 0.980 9.891 1.00 98.94 175 THR A C 1
ATOM 1352 O O . THR A 1 175 ? -0.095 0.809 10.256 1.00 98.94 175 THR A O 1
ATOM 1355 N N . VAL A 1 176 ? -2.031 -0.029 9.493 1.00 98.88 176 VAL A N 1
ATOM 1356 C CA . VAL A 1 176 ? -1.513 -1.386 9.254 1.00 98.88 176 VAL A CA 1
ATOM 1357 C C . VAL A 1 176 ? -1.204 -1.548 7.770 1.00 98.88 176 VAL A C 1
ATOM 1359 O O . VAL A 1 176 ? -2.005 -1.150 6.931 1.00 98.88 176 VAL A O 1
ATOM 1362 N N . TYR A 1 177 ? -0.060 -2.139 7.440 1.00 98.88 177 TYR A N 1
ATOM 1363 C CA . TYR A 1 177 ? 0.318 -2.478 6.070 1.00 98.88 177 TYR A CA 1
ATOM 1364 C C . TYR A 1 177 ? 0.275 -3.994 5.907 1.00 98.88 177 TYR A C 1
ATOM 1366 O O . TYR A 1 177 ? 0.795 -4.723 6.753 1.00 98.88 177 TYR A O 1
ATOM 1374 N N . MET A 1 178 ? -0.359 -4.458 4.835 1.00 98.81 178 MET A N 1
ATOM 1375 C CA . MET A 1 178 ? -0.468 -5.868 4.477 1.00 98.81 178 MET A CA 1
ATOM 1376 C C . MET A 1 178 ? 0.029 -6.082 3.052 1.00 98.81 178 MET A C 1
ATOM 1378 O O . MET A 1 178 ? -0.584 -5.601 2.100 1.00 98.81 178 MET A O 1
ATOM 1382 N N . VAL A 1 179 ? 1.095 -6.859 2.919 1.00 98.75 179 VAL A N 1
ATOM 1383 C CA . VAL A 1 179 ? 1.534 -7.452 1.660 1.00 98.75 179 VAL A CA 1
ATOM 1384 C C . VAL A 1 179 ? 0.707 -8.715 1.424 1.00 98.75 179 VAL A C 1
ATOM 1386 O O . VAL A 1 179 ? 0.707 -9.640 2.235 1.00 98.75 179 VAL A O 1
ATOM 1389 N N . LEU A 1 180 ? -0.027 -8.728 0.317 1.00 98.38 180 LEU A N 1
ATOM 1390 C CA . LEU A 1 180 ? -0.947 -9.775 -0.123 1.00 98.38 180 LEU A CA 1
ATOM 1391 C C . LEU A 1 180 ? -0.572 -10.276 -1.529 1.00 98.38 180 LEU A C 1
ATOM 1393 O O . LEU A 1 180 ? -1.445 -10.503 -2.364 1.00 98.38 180 LEU A O 1
ATOM 1397 N N . GLY A 1 181 ? 0.720 -10.452 -1.818 1.00 97.44 181 GLY A N 1
ATOM 1398 C CA . GLY A 1 181 ? 1.194 -10.909 -3.132 1.00 97.44 181 GLY A CA 1
ATOM 1399 C C . GLY A 1 181 ? 1.184 -12.429 -3.324 1.00 97.44 181 GLY A C 1
ATOM 1400 O O . GLY A 1 181 ? 1.818 -12.939 -4.244 1.00 97.44 181 GLY A O 1
ATOM 1401 N N . GLY A 1 182 ? 0.444 -13.170 -2.496 1.00 96.19 182 GLY A N 1
ATOM 1402 C CA . GLY A 1 182 ? 0.289 -14.626 -2.585 1.00 96.19 182 GLY A CA 1
ATOM 1403 C C . GLY A 1 182 ? -0.653 -15.117 -3.693 1.00 96.19 182 GLY A C 1
ATOM 1404 O O . GLY A 1 182 ? -1.246 -16.186 -3.566 1.00 96.19 182 GLY A O 1
ATOM 1405 N N . GLY A 1 183 ? -0.816 -14.353 -4.778 1.00 95.06 183 GLY A N 1
ATOM 1406 C CA . GLY A 1 183 ? -1.818 -14.589 -5.826 1.00 95.06 183 GLY A CA 1
ATOM 1407 C C . GLY A 1 183 ? -1.559 -15.781 -6.760 1.00 95.06 183 GLY A C 1
ATOM 1408 O O . GLY A 1 183 ? -2.402 -16.067 -7.606 1.00 95.06 183 GLY A O 1
ATOM 1409 N N . GLY A 1 184 ? -0.429 -16.486 -6.621 1.00 93.75 184 GLY A N 1
ATOM 1410 C CA . GLY A 1 184 ? -0.141 -17.708 -7.389 1.00 93.75 184 GLY A CA 1
ATOM 1411 C C . GLY A 1 184 ? 0.824 -17.551 -8.568 1.00 93.75 184 GLY A C 1
ATOM 1412 O O . GLY A 1 184 ? 0.888 -18.435 -9.420 1.00 93.75 184 GLY A O 1
ATOM 1413 N N . VAL A 1 185 ? 1.573 -16.447 -8.641 1.00 93.06 185 VAL A N 1
ATOM 1414 C CA . VAL A 1 185 ? 2.668 -16.294 -9.614 1.00 93.06 185 VAL A CA 1
ATOM 1415 C C . VAL A 1 185 ? 3.799 -17.297 -9.330 1.00 93.06 185 VAL A C 1
ATOM 1417 O O . VAL A 1 185 ? 3.975 -17.750 -8.202 1.00 93.06 185 VAL A O 1
ATOM 1420 N N . SER A 1 186 ? 4.566 -17.668 -10.358 1.00 89.12 186 SER A N 1
ATOM 1421 C CA . SER A 1 186 ? 5.550 -18.760 -10.294 1.00 89.12 186 SER A CA 1
ATOM 1422 C C . SER A 1 186 ? 6.768 -18.492 -9.402 1.00 89.12 186 SER A C 1
ATOM 1424 O O . SER A 1 186 ? 7.344 -19.439 -8.870 1.00 89.12 186 SER A O 1
ATOM 1426 N N . GLY A 1 187 ? 7.185 -17.233 -9.248 1.00 92.50 187 GLY A N 1
ATOM 1427 C CA . GLY A 1 187 ? 8.265 -16.843 -8.339 1.00 92.50 187 GLY A CA 1
ATOM 1428 C C . GLY A 1 187 ? 7.705 -16.398 -6.993 1.00 92.50 187 GLY A C 1
ATOM 1429 O O . GLY A 1 187 ? 6.838 -15.537 -6.973 1.00 92.50 187 GLY A O 1
ATOM 1430 N N . THR A 1 188 ? 8.198 -16.932 -5.876 1.00 96.44 188 THR A N 1
ATOM 1431 C CA . THR A 1 188 ? 7.706 -16.590 -4.529 1.00 96.44 188 THR A CA 1
ATOM 1432 C C . THR A 1 188 ? 8.805 -15.939 -3.693 1.00 96.44 188 THR A C 1
ATOM 1434 O O . THR A 1 188 ? 9.990 -16.178 -3.927 1.00 96.44 188 THR A O 1
ATOM 1437 N N . THR A 1 189 ? 8.432 -15.113 -2.710 1.00 97.12 189 THR A N 1
ATOM 1438 C CA . THR A 1 189 ? 9.403 -14.418 -1.841 1.00 97.12 189 THR A CA 1
ATOM 1439 C C . THR A 1 189 ? 9.241 -14.738 -0.352 1.00 97.12 189 THR A C 1
ATOM 1441 O O . THR A 1 189 ? 10.002 -14.238 0.470 1.00 97.12 189 THR A O 1
ATOM 1444 N N . ASN A 1 190 ? 8.332 -15.650 0.019 1.00 95.94 190 ASN A N 1
ATOM 1445 C CA . ASN A 1 190 ? 8.114 -16.076 1.412 1.00 95.94 190 ASN A CA 1
ATOM 1446 C C . ASN A 1 190 ? 9.353 -16.737 2.055 1.00 95.94 190 ASN A C 1
ATOM 1448 O O . ASN A 1 190 ? 9.546 -16.664 3.264 1.00 95.94 190 ASN A O 1
ATOM 1452 N N . GLY A 1 191 ? 10.222 -17.357 1.251 1.00 96.62 191 GLY A N 1
ATOM 1453 C CA . GLY A 1 191 ? 11.497 -17.918 1.715 1.00 96.62 191 GLY A CA 1
ATOM 1454 C C . GLY A 1 191 ? 12.639 -16.899 1.817 1.00 96.62 191 GLY A C 1
ATOM 1455 O O . GLY A 1 191 ? 13.705 -17.235 2.336 1.00 96.62 191 GLY A O 1
ATOM 1456 N N . SER A 1 192 ? 12.429 -15.674 1.330 1.00 96.94 192 SER A N 1
ATOM 1457 C CA . SER A 1 192 ? 13.469 -14.652 1.161 1.00 96.94 192 SER A CA 1
ATOM 1458 C C . SER A 1 192 ? 13.471 -13.600 2.265 1.00 96.94 192 SER A C 1
ATOM 1460 O O . SER A 1 192 ? 14.226 -12.641 2.185 1.00 96.94 192 SER A O 1
ATOM 1462 N N . PHE A 1 193 ? 12.662 -13.744 3.314 1.00 98.00 193 PHE A N 1
ATOM 1463 C CA . PHE A 1 193 ? 12.689 -12.798 4.426 1.00 98.00 193 PHE A CA 1
ATOM 1464 C C . PHE A 1 193 ? 14.062 -12.732 5.109 1.00 98.00 193 PHE A C 1
ATOM 1466 O O . PHE A 1 193 ? 14.679 -13.757 5.424 1.00 98.00 193 PHE A O 1
ATOM 1473 N N . PHE A 1 194 ? 14.504 -11.518 5.441 1.00 97.94 194 PHE A N 1
ATOM 1474 C CA . PHE A 1 194 ? 15.658 -11.324 6.312 1.00 97.94 194 PHE A CA 1
ATOM 1475 C C . PHE A 1 194 ? 15.398 -11.964 7.687 1.00 97.94 194 PHE A C 1
ATOM 1477 O O . PHE A 1 194 ? 14.345 -11.792 8.317 1.00 97.94 194 PHE A O 1
ATOM 1484 N N . LYS A 1 195 ? 16.392 -12.721 8.165 1.00 96.00 195 LYS A N 1
ATOM 1485 C CA . LYS A 1 195 ? 16.317 -13.500 9.416 1.00 96.00 195 LYS A CA 1
ATOM 1486 C C . LYS A 1 195 ? 16.783 -12.727 10.649 1.00 96.00 195 LYS A C 1
ATOM 1488 O O . LYS A 1 195 ? 16.498 -13.137 11.766 1.00 96.00 195 LYS A O 1
ATOM 1493 N N . ASP A 1 196 ? 17.492 -11.622 10.449 1.00 96.62 196 ASP A N 1
ATOM 1494 C CA . ASP A 1 196 ? 18.085 -10.781 11.494 1.00 96.62 196 ASP A CA 1
ATOM 1495 C C . ASP A 1 196 ? 17.183 -9.603 11.910 1.00 96.62 196 ASP A C 1
ATOM 1497 O O . ASP A 1 196 ? 17.644 -8.689 12.587 1.00 96.62 196 ASP A O 1
ATOM 1501 N N . GLY A 1 197 ? 15.901 -9.618 11.519 1.00 96.06 197 GLY A N 1
ATOM 1502 C CA . GLY A 1 197 ? 14.935 -8.568 11.869 1.00 96.06 197 GLY A CA 1
ATOM 1503 C C . GLY A 1 197 ? 15.105 -7.275 11.069 1.00 96.06 197 GLY A C 1
ATOM 1504 O O . GLY A 1 197 ? 14.674 -6.209 11.507 1.00 96.06 197 GLY A O 1
ATOM 1505 N N . THR A 1 198 ? 15.752 -7.353 9.908 1.00 98.12 198 THR A N 1
ATOM 1506 C CA . THR A 1 198 ? 15.999 -6.199 9.042 1.00 98.12 198 THR A CA 1
ATOM 1507 C C . THR A 1 198 ? 15.133 -6.216 7.788 1.00 98.12 198 THR A C 1
ATOM 1509 O O . THR A 1 198 ? 14.408 -7.169 7.518 1.00 98.12 198 THR A O 1
ATOM 1512 N N . GLY A 1 199 ? 15.187 -5.123 7.039 1.00 97.88 199 GLY A N 1
ATOM 1513 C CA . GLY A 1 199 ? 14.656 -5.012 5.687 1.00 97.88 199 GLY A CA 1
ATOM 1514 C C . GLY A 1 199 ? 15.625 -4.213 4.824 1.00 97.88 199 GLY A C 1
ATOM 1515 O O . GLY A 1 199 ? 16.621 -3.676 5.321 1.00 97.88 199 GLY A O 1
ATOM 1516 N N . LYS A 1 200 ? 15.325 -4.106 3.532 1.00 97.88 200 LYS A N 1
ATOM 1517 C CA . LYS A 1 200 ? 16.039 -3.211 2.618 1.00 97.88 200 LYS A CA 1
ATOM 1518 C C . LYS A 1 200 ? 15.070 -2.223 1.989 1.00 97.88 200 LYS A C 1
ATOM 1520 O O . LYS A 1 200 ? 13.910 -2.554 1.747 1.00 97.88 200 LYS A O 1
ATOM 1525 N N . VAL A 1 201 ? 15.564 -1.019 1.739 1.00 98.69 201 VAL A N 1
ATOM 1526 C CA . VAL A 1 201 ? 14.794 0.083 1.172 1.00 98.69 201 VAL A CA 1
ATOM 1527 C C . VAL A 1 201 ? 15.536 0.622 -0.039 1.00 98.69 201 VAL A C 1
ATOM 1529 O O . VAL A 1 201 ? 16.722 0.933 0.063 1.00 98.69 201 VAL A O 1
ATOM 1532 N N . ILE A 1 202 ? 14.851 0.732 -1.172 1.00 98.50 202 ILE A N 1
ATOM 1533 C CA . ILE A 1 202 ? 15.344 1.433 -2.354 1.00 98.50 202 ILE A CA 1
ATOM 1534 C C . ILE A 1 202 ? 15.403 2.918 -2.009 1.00 98.50 202 ILE A C 1
ATOM 1536 O O . ILE A 1 202 ? 14.382 3.515 -1.666 1.00 98.50 202 ILE A O 1
ATOM 1540 N N . THR A 1 203 ? 16.594 3.511 -2.080 1.00 98.06 203 THR A N 1
ATOM 1541 C CA . THR A 1 203 ? 16.811 4.931 -1.755 1.00 98.06 203 THR A CA 1
ATOM 1542 C C . THR A 1 203 ? 17.181 5.786 -2.957 1.00 98.06 203 THR A C 1
ATOM 1544 O O . THR A 1 203 ? 17.044 7.007 -2.910 1.00 98.06 203 THR A O 1
ATOM 1547 N N . ALA A 1 204 ? 17.640 5.155 -4.033 1.00 97.19 204 ALA A N 1
ATOM 1548 C CA . ALA A 1 204 ? 17.948 5.806 -5.295 1.00 97.19 204 ALA A CA 1
ATOM 1549 C C . ALA A 1 204 ? 17.921 4.784 -6.432 1.00 97.19 204 ALA A C 1
ATOM 1551 O O . ALA A 1 204 ? 18.064 3.581 -6.205 1.00 97.19 204 ALA A O 1
ATOM 1552 N N . VAL A 1 205 ? 17.831 5.282 -7.661 1.00 96.31 205 VAL A N 1
ATOM 1553 C CA . VAL A 1 205 ? 18.055 4.503 -8.876 1.00 96.31 205 VAL A CA 1
ATOM 1554 C C . VAL A 1 205 ? 19.050 5.211 -9.789 1.00 96.31 205 VAL A C 1
ATOM 1556 O O . VAL A 1 205 ? 19.109 6.439 -9.823 1.00 96.31 205 VAL A O 1
ATOM 1559 N N . THR A 1 206 ? 19.867 4.440 -10.506 1.00 96.06 206 THR A N 1
ATOM 1560 C CA . THR A 1 206 ? 20.867 4.961 -11.453 1.00 96.06 206 THR A CA 1
ATOM 1561 C C . THR A 1 206 ? 20.559 4.462 -12.863 1.00 96.06 206 THR A C 1
ATOM 1563 O O . THR A 1 206 ? 20.475 3.246 -13.034 1.00 96.06 206 THR A O 1
ATOM 1566 N N . PRO A 1 207 ? 20.414 5.345 -13.871 1.00 94.75 207 PRO A N 1
ATOM 1567 C CA . PRO A 1 207 ? 20.184 4.927 -15.252 1.00 94.75 207 PRO A CA 1
ATOM 1568 C C . PRO A 1 207 ? 21.334 4.075 -15.792 1.00 94.75 207 PRO A C 1
ATOM 1570 O O . PRO A 1 207 ? 22.509 4.409 -15.614 1.00 94.75 207 PRO A O 1
ATOM 1573 N N . ASN A 1 208 ? 20.998 3.002 -16.503 1.00 93.06 208 ASN A N 1
ATOM 1574 C CA . ASN A 1 208 ? 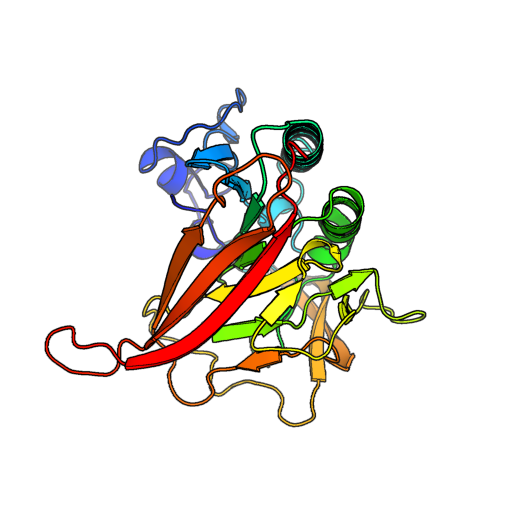21.968 2.114 -17.129 1.00 93.06 208 ASN A CA 1
ATOM 1575 C C . ASN A 1 208 ? 22.190 2.497 -18.610 1.00 93.06 208 ASN A C 1
ATOM 1577 O O . ASN A 1 208 ? 21.234 2.860 -19.299 1.00 93.06 208 ASN A O 1
ATOM 1581 N N . PRO A 1 209 ? 23.413 2.352 -19.165 1.00 86.69 209 PRO A N 1
ATOM 1582 C CA . PRO A 1 209 ? 23.701 2.684 -20.570 1.00 86.69 209 PRO A CA 1
ATOM 1583 C C . PRO A 1 209 ? 22.865 1.928 -21.618 1.00 86.69 209 PRO A C 1
ATOM 1585 O O . PRO A 1 209 ? 22.772 2.377 -22.756 1.00 86.69 209 PRO A O 1
ATOM 1588 N N . GLY A 1 210 ? 22.287 0.778 -21.253 1.00 80.50 210 GLY A N 1
ATOM 1589 C CA . GLY A 1 210 ? 21.447 -0.060 -22.117 1.00 80.50 210 GLY A CA 1
ATOM 1590 C C . GLY A 1 210 ? 19.939 0.108 -21.907 1.00 80.50 210 GLY A C 1
ATOM 1591 O O . GLY A 1 210 ? 19.179 -0.681 -22.459 1.00 80.50 210 GLY A O 1
ATOM 1592 N N . GLY A 1 211 ? 19.515 1.098 -21.117 1.00 85.06 211 GLY A N 1
ATOM 1593 C CA . GLY A 1 211 ? 18.128 1.253 -20.680 1.00 85.06 211 GLY A CA 1
ATOM 1594 C C . GLY A 1 211 ? 17.874 0.663 -19.292 1.00 85.06 211 GLY A C 1
ATOM 1595 O O . GLY A 1 211 ? 18.640 -0.163 -18.790 1.00 85.06 211 GLY A O 1
ATOM 1596 N N . GLY A 1 212 ? 16.801 1.141 -18.670 1.00 88.69 212 GLY A N 1
ATOM 1597 C CA . GLY A 1 212 ? 16.421 0.815 -17.300 1.00 88.69 212 GLY A CA 1
ATOM 1598 C C . GLY A 1 212 ? 17.318 1.445 -16.229 1.00 88.69 212 GLY A C 1
ATOM 1599 O O . GLY A 1 212 ? 18.248 2.204 -16.531 1.00 88.69 212 GLY A O 1
ATOM 1600 N N . HIS A 1 213 ? 17.042 1.127 -14.967 1.00 94.38 213 HIS A N 1
ATOM 1601 C CA . HIS A 1 213 ? 17.729 1.686 -13.812 1.00 94.38 213 HIS A CA 1
ATOM 1602 C C . HIS A 1 213 ? 18.114 0.628 -12.777 1.00 94.38 213 HIS A C 1
ATOM 1604 O O . HIS A 1 213 ? 17.378 -0.312 -12.495 1.00 94.38 213 HIS A O 1
ATOM 1610 N N . THR A 1 214 ? 19.282 0.811 -12.165 1.00 94.69 214 THR A N 1
ATOM 1611 C CA . THR A 1 214 ? 19.765 -0.033 -11.066 1.00 94.69 214 THR A CA 1
ATOM 1612 C C . THR A 1 214 ? 19.421 0.595 -9.720 1.00 94.69 214 THR A C 1
ATOM 1614 O O . THR A 1 214 ? 19.795 1.743 -9.464 1.00 94.69 214 THR A O 1
ATOM 1617 N N . SER A 1 215 ? 18.756 -0.161 -8.845 1.00 96.25 215 SER A N 1
ATOM 1618 C CA . SER A 1 215 ? 18.411 0.271 -7.487 1.00 96.25 215 SER A CA 1
ATOM 1619 C C . SER A 1 215 ? 19.604 0.271 -6.531 1.00 96.25 215 SER A C 1
ATOM 1621 O O . SER A 1 215 ? 20.374 -0.686 -6.451 1.00 96.25 215 SER A O 1
ATOM 1623 N N . THR A 1 216 ? 19.703 1.341 -5.747 1.00 97.69 216 THR A N 1
ATOM 1624 C CA . THR A 1 216 ? 20.554 1.440 -4.560 1.00 97.69 216 THR A CA 1
ATOM 1625 C C . THR A 1 216 ? 19.717 1.124 -3.331 1.00 97.69 216 THR A C 1
ATOM 1627 O O . THR A 1 216 ? 18.651 1.711 -3.138 1.00 97.69 216 THR A O 1
ATOM 1630 N N . TYR A 1 217 ? 20.225 0.230 -2.484 1.00 98.12 217 TYR A N 1
ATOM 1631 C CA . TYR A 1 217 ? 19.543 -0.213 -1.275 1.00 98.12 217 TYR A CA 1
ATOM 1632 C C . TYR A 1 217 ? 20.244 0.275 -0.013 1.00 98.12 217 TYR A C 1
ATOM 1634 O O . TYR A 1 217 ? 21.467 0.195 0.104 1.00 98.12 217 TYR A O 1
ATOM 1642 N N . VAL A 1 218 ? 19.444 0.675 0.970 1.00 98.31 218 VAL A N 1
ATOM 1643 C CA . VAL A 1 218 ? 19.871 0.860 2.357 1.00 98.31 218 VAL A CA 1
ATOM 1644 C C . VAL A 1 218 ? 19.177 -0.179 3.225 1.00 98.31 218 VAL A C 1
ATOM 1646 O O . VAL A 1 218 ? 17.976 -0.419 3.098 1.00 98.31 218 VAL A O 1
ATOM 1649 N N . LYS A 1 219 ? 19.941 -0.812 4.114 1.00 98.00 219 LYS A N 1
ATOM 1650 C CA . LYS A 1 219 ? 19.417 -1.769 5.087 1.00 98.00 219 LYS A CA 1
ATOM 1651 C C . LYS A 1 219 ? 18.863 -1.022 6.299 1.00 98.00 219 LYS A C 1
ATOM 1653 O O . LYS A 1 219 ? 19.532 -0.142 6.831 1.00 98.00 219 LYS A O 1
ATOM 1658 N N . GLU A 1 220 ? 17.685 -1.406 6.777 1.00 98.00 220 GLU A N 1
ATOM 1659 C CA . GLU A 1 220 ? 17.064 -0.824 7.971 1.00 98.00 220 GLU A CA 1
ATOM 1660 C C . GLU A 1 220 ? 16.707 -1.888 9.010 1.00 98.00 220 GLU A C 1
ATOM 1662 O O . GLU A 1 220 ? 16.520 -3.061 8.685 1.00 98.00 220 GLU A O 1
ATOM 1667 N N . GLN A 1 221 ? 16.576 -1.477 10.273 1.00 98.19 221 GLN A N 1
ATOM 1668 C CA . GLN A 1 221 ? 15.933 -2.317 11.282 1.00 98.19 221 GLN A CA 1
ATOM 1669 C C . GLN A 1 221 ? 14.425 -2.310 11.029 1.00 98.19 221 GLN A C 1
ATOM 1671 O O . GLN A 1 221 ? 13.786 -1.261 11.107 1.00 98.19 221 GLN A O 1
ATOM 1676 N N . ALA A 1 222 ? 13.843 -3.474 10.755 1.00 98.00 222 ALA A N 1
ATOM 1677 C CA . ALA A 1 222 ? 12.430 -3.605 10.427 1.00 98.00 222 ALA A CA 1
ATOM 1678 C C . ALA A 1 222 ? 11.596 -3.7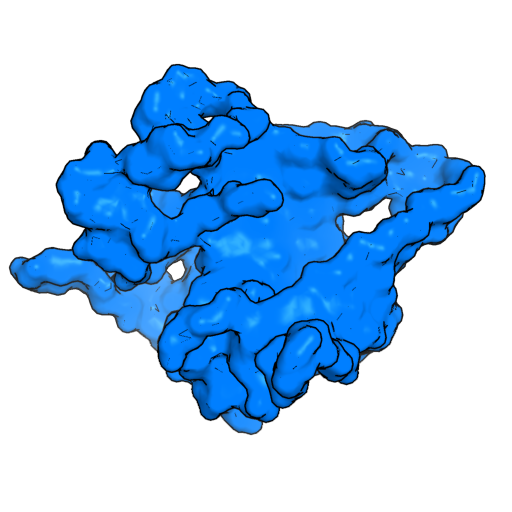60 11.711 1.00 98.00 222 ALA A C 1
ATOM 1680 O O . ALA A 1 222 ? 10.899 -4.747 11.934 1.00 98.00 222 ALA A O 1
ATOM 1681 N N . VAL A 1 223 ? 11.674 -2.751 12.586 1.00 98.50 223 VAL A N 1
ATOM 1682 C CA . VAL A 1 223 ? 10.999 -2.731 13.902 1.00 98.50 223 VAL A CA 1
ATOM 1683 C C . VAL A 1 223 ? 9.470 -2.793 13.811 1.00 98.50 223 VAL A C 1
ATOM 1685 O O . VAL A 1 223 ? 8.795 -3.051 14.802 1.00 98.50 223 VAL A O 1
ATOM 1688 N N . TRP A 1 224 ? 8.924 -2.548 12.623 1.00 98.50 224 TRP A N 1
ATOM 1689 C CA . TRP A 1 224 ? 7.502 -2.572 12.314 1.00 98.50 224 TRP A CA 1
ATOM 1690 C C . TRP A 1 224 ? 6.963 -3.978 11.998 1.00 98.50 224 TRP A C 1
ATOM 1692 O O . TRP A 1 224 ? 5.748 -4.109 11.845 1.00 98.50 224 TRP A O 1
ATOM 1702 N N . ILE A 1 225 ? 7.808 -5.014 11.868 1.00 98.50 225 ILE A N 1
ATOM 1703 C CA . ILE A 1 225 ? 7.364 -6.376 11.513 1.00 98.50 225 ILE A CA 1
ATOM 1704 C C . ILE A 1 225 ? 6.337 -6.878 12.536 1.00 98.50 225 ILE A C 1
ATOM 1706 O O . ILE A 1 225 ? 6.598 -6.889 13.739 1.00 98.50 225 ILE A O 1
ATOM 1710 N N . GLY A 1 226 ? 5.177 -7.319 12.043 1.00 98.19 226 GLY A N 1
ATOM 1711 C CA . GLY A 1 226 ? 4.131 -7.953 12.843 1.00 98.19 226 GLY A CA 1
ATOM 1712 C C . GLY A 1 226 ? 4.098 -9.465 12.636 1.00 98.19 226 GLY A C 1
ATOM 1713 O O . GLY A 1 226 ? 4.501 -10.224 13.514 1.00 98.19 226 GLY A O 1
ATOM 1714 N N . VAL A 1 227 ? 3.598 -9.906 11.479 1.00 98.44 227 VAL A N 1
ATOM 1715 C CA . VAL A 1 227 ? 3.388 -11.325 11.145 1.00 98.44 227 VAL A CA 1
ATOM 1716 C C . VAL A 1 227 ? 3.845 -11.605 9.714 1.00 98.44 227 VAL A C 1
ATOM 1718 O O . VAL A 1 227 ? 3.697 -10.758 8.839 1.00 98.44 227 VAL A O 1
ATOM 1721 N N . ARG A 1 228 ? 4.423 -12.788 9.484 1.00 98.19 228 ARG A N 1
ATOM 1722 C CA . ARG A 1 228 ? 4.901 -13.265 8.177 1.00 98.19 228 ARG A CA 1
ATOM 1723 C C . ARG A 1 228 ? 4.524 -14.730 8.014 1.00 98.19 228 ARG A C 1
ATOM 1725 O O . ARG A 1 228 ? 4.717 -15.488 8.966 1.00 98.19 228 ARG A O 1
ATOM 1732 N N . ASP A 1 229 ? 4.039 -15.128 6.841 1.00 97.94 229 ASP A N 1
ATOM 1733 C CA . ASP A 1 229 ? 3.932 -16.554 6.502 1.00 97.94 229 ASP A CA 1
ATOM 1734 C C . ASP A 1 229 ? 5.243 -17.005 5.860 1.00 97.94 229 ASP A C 1
ATOM 1736 O O . ASP A 1 229 ? 5.563 -16.638 4.730 1.00 97.94 229 ASP A O 1
ATOM 1740 N N . LEU A 1 230 ? 6.038 -17.757 6.618 1.00 97.19 230 LEU A N 1
ATOM 1741 C CA . LEU A 1 230 ? 7.326 -18.270 6.152 1.00 97.19 230 LEU A CA 1
ATOM 1742 C C . LEU A 1 230 ? 7.159 -19.543 5.315 1.00 97.19 230 LEU A C 1
ATOM 1744 O O . LEU A 1 230 ? 8.026 -19.872 4.507 1.00 97.19 230 LEU A O 1
ATOM 1748 N N . ASP A 1 231 ? 6.044 -20.248 5.494 1.00 96.75 231 ASP A N 1
ATOM 1749 C CA . ASP A 1 231 ? 5.882 -21.626 5.044 1.00 96.75 231 ASP A CA 1
ATOM 1750 C C . ASP A 1 231 ? 5.050 -21.713 3.762 1.00 96.75 231 ASP A C 1
ATOM 1752 O O . ASP A 1 231 ? 5.304 -22.577 2.919 1.00 96.75 231 ASP A O 1
ATOM 1756 N N . HIS A 1 232 ? 4.082 -20.810 3.579 1.00 96.56 232 HIS A N 1
ATOM 1757 C CA . HIS A 1 232 ? 3.142 -20.872 2.463 1.00 96.56 232 HIS A CA 1
ATOM 1758 C C . HIS A 1 232 ? 3.200 -19.611 1.591 1.00 96.56 232 HIS A C 1
ATOM 1760 O O . HIS A 1 232 ? 2.937 -18.507 2.066 1.00 96.56 232 HIS A O 1
ATOM 1766 N N . PRO A 1 233 ? 3.486 -19.759 0.286 1.00 93.88 233 PRO A N 1
ATOM 1767 C CA . PRO A 1 233 ? 3.570 -18.621 -0.623 1.00 93.88 233 PRO A CA 1
ATOM 1768 C C . PRO A 1 233 ? 2.215 -18.116 -1.121 1.00 93.88 233 PRO A C 1
ATOM 1770 O O . PRO A 1 233 ? 2.144 -16.997 -1.619 1.00 93.88 233 PRO A O 1
ATOM 1773 N N . TYR A 1 234 ? 1.157 -18.932 -1.049 1.00 97.00 234 TYR A N 1
ATOM 1774 C CA . TYR A 1 234 ? -0.100 -18.662 -1.745 1.00 97.00 234 TYR A CA 1
ATOM 1775 C C . TYR A 1 234 ? -1.281 -18.537 -0.798 1.00 97.00 234 TYR A C 1
ATOM 1777 O O . TYR A 1 234 ? -1.507 -19.398 0.058 1.00 97.00 234 TYR A O 1
ATOM 1785 N N . GLY A 1 235 ? -2.076 -17.496 -1.009 1.00 97.06 235 GLY A N 1
ATOM 1786 C CA . GLY A 1 235 ? -3.213 -17.195 -0.164 1.00 97.06 235 GLY A CA 1
ATOM 1787 C C . GLY A 1 235 ? -3.927 -15.906 -0.537 1.00 97.06 235 GLY A C 1
ATOM 1788 O O . GLY A 1 235 ? -3.544 -15.189 -1.460 1.00 97.06 235 GLY A O 1
ATOM 1789 N N . PHE A 1 236 ? -4.999 -15.623 0.194 1.00 97.94 236 PHE A N 1
ATOM 1790 C CA . PHE A 1 236 ? -5.771 -14.392 0.063 1.00 97.94 236 PHE A CA 1
ATOM 1791 C C . PHE A 1 236 ? -6.353 -13.976 1.415 1.00 97.94 236 PHE A C 1
ATOM 1793 O O . PHE A 1 236 ? -6.566 -14.806 2.301 1.00 97.94 236 PHE A O 1
ATOM 1800 N N . ALA A 1 237 ? -6.639 -12.684 1.568 1.00 98.50 237 ALA A N 1
ATOM 1801 C CA . ALA A 1 237 ? -7.302 -12.149 2.751 1.00 98.50 237 ALA A CA 1
ATOM 1802 C C . ALA A 1 237 ? -8.801 -11.929 2.506 1.00 98.50 237 ALA A C 1
ATOM 1804 O O . ALA A 1 237 ? -9.201 -11.389 1.475 1.00 98.50 237 ALA A O 1
ATOM 1805 N N . ALA A 1 238 ? -9.621 -12.304 3.486 1.00 98.38 238 ALA A N 1
ATOM 1806 C CA . ALA A 1 238 ? -11.016 -11.891 3.599 1.00 98.38 238 ALA A CA 1
ATOM 1807 C C . ALA A 1 238 ? -11.160 -10.827 4.695 1.00 98.38 238 ALA A C 1
ATOM 1809 O O . ALA A 1 238 ? -10.491 -10.906 5.729 1.00 98.38 238 ALA A O 1
ATOM 1810 N N . PHE A 1 239 ? -12.046 -9.856 4.467 1.00 98.56 239 PHE A N 1
ATOM 1811 C CA . PHE A 1 239 ? -12.271 -8.705 5.342 1.00 98.56 239 PHE A CA 1
ATOM 1812 C C . PHE A 1 239 ? -13.752 -8.629 5.722 1.00 98.56 239 PHE A C 1
ATOM 1814 O O . PHE A 1 239 ? -14.594 -8.327 4.877 1.00 98.56 239 PHE A O 1
ATOM 1821 N N . ASP A 1 240 ? -14.056 -8.867 6.995 1.00 98.56 240 ASP A N 1
ATOM 1822 C CA . ASP A 1 240 ? -15.410 -8.827 7.547 1.00 98.56 240 ASP A CA 1
ATOM 1823 C C . ASP A 1 240 ? -15.576 -7.570 8.406 1.00 98.56 240 ASP A C 1
ATOM 1825 O O . ASP A 1 240 ? -14.951 -7.448 9.461 1.00 98.56 240 ASP A O 1
ATOM 1829 N N . VAL A 1 241 ? -16.410 -6.625 7.966 1.00 98.50 241 VAL A N 1
ATOM 1830 C CA . VAL A 1 241 ? -16.657 -5.369 8.692 1.00 98.50 241 VAL A CA 1
ATOM 1831 C C . VAL A 1 241 ? -17.921 -5.476 9.538 1.00 98.50 241 VAL A C 1
ATOM 1833 O O . VAL A 1 241 ? -19.010 -5.699 9.009 1.00 98.50 241 VAL A O 1
ATOM 1836 N N . ASP A 1 242 ? -17.784 -5.238 10.842 1.00 98.19 242 ASP A N 1
ATOM 1837 C CA . ASP A 1 242 ? -18.897 -4.940 11.742 1.00 98.19 242 ASP A CA 1
ATOM 1838 C C . ASP A 1 242 ? -18.957 -3.415 11.960 1.00 98.19 242 ASP A C 1
ATOM 1840 O O . ASP A 1 242 ? -18.089 -2.843 12.634 1.00 98.19 242 ASP A O 1
ATOM 1844 N N . PRO A 1 243 ? -19.959 -2.714 11.399 1.00 95.19 243 PRO A N 1
ATOM 1845 C CA . PRO A 1 243 ? -20.087 -1.267 11.551 1.00 95.19 243 PRO A CA 1
ATOM 1846 C C . PRO A 1 243 ? -20.512 -0.842 12.969 1.00 95.19 243 PRO A C 1
ATOM 1848 O O . PRO A 1 243 ? -20.609 0.355 13.234 1.00 95.19 243 PRO A O 1
ATOM 1851 N N . GLY A 1 244 ? -20.804 -1.769 13.887 1.00 94.06 244 GLY A N 1
ATOM 1852 C CA . GLY A 1 244 ? -21.437 -1.463 15.171 1.00 94.06 244 GLY A CA 1
ATOM 1853 C C . GLY A 1 244 ? -22.933 -1.150 15.027 1.00 94.06 244 GLY A C 1
ATOM 1854 O O . GLY A 1 244 ? -23.487 -1.130 13.923 1.00 94.06 244 GLY A O 1
ATOM 1855 N N . ARG A 1 245 ? -23.623 -0.912 16.150 1.00 92.69 245 ARG A N 1
ATOM 1856 C CA . ARG A 1 245 ? -25.096 -0.784 16.184 1.00 92.69 245 ARG A CA 1
ATOM 1857 C C . ARG A 1 245 ? -25.582 0.648 16.375 1.00 92.69 245 ARG A C 1
ATOM 1859 O O . ARG A 1 245 ? -26.657 1.001 15.890 1.00 92.69 245 ARG A O 1
ATOM 1866 N N . HIS A 1 246 ? -24.815 1.464 17.083 1.00 95.19 246 HIS A N 1
ATOM 1867 C CA . HIS A 1 246 ? -25.174 2.815 17.490 1.00 95.19 246 HIS A CA 1
ATOM 1868 C C . HIS A 1 246 ? -24.071 3.816 17.146 1.00 95.19 246 HIS A C 1
ATOM 1870 O O . HIS A 1 246 ? -22.922 3.452 16.899 1.00 95.19 246 HIS A O 1
ATOM 1876 N N . ARG A 1 247 ? -24.435 5.102 17.124 1.00 94.00 247 ARG A N 1
ATOM 1877 C CA . ARG A 1 247 ? -23.489 6.189 16.856 1.00 94.00 247 ARG A CA 1
ATOM 1878 C C . ARG A 1 247 ? -22.335 6.164 17.849 1.00 94.00 247 ARG A C 1
ATOM 1880 O O . ARG A 1 247 ? -22.565 6.042 19.051 1.00 94.00 247 ARG A O 1
ATOM 1887 N N . GLY A 1 248 ? -21.115 6.302 17.341 1.00 93.69 248 GLY A N 1
ATOM 1888 C CA . GLY A 1 248 ? -19.908 6.303 18.166 1.00 93.69 248 GLY A CA 1
ATOM 1889 C C . GLY A 1 248 ? -19.544 4.954 18.788 1.00 93.69 248 GLY A C 1
ATOM 1890 O O . GLY A 1 248 ? -18.607 4.905 19.589 1.00 93.69 248 GLY A O 1
ATOM 1891 N N . ASP A 1 249 ? -20.233 3.864 18.428 1.00 97.06 249 ASP A N 1
ATOM 1892 C CA . ASP A 1 249 ? -19.800 2.513 18.776 1.00 97.06 249 ASP A CA 1
ATOM 1893 C C . ASP A 1 249 ? -18.381 2.237 18.262 1.00 97.06 249 ASP A C 1
ATOM 1895 O O . ASP A 1 249 ? -17.834 2.916 17.387 1.00 97.06 249 ASP A O 1
ATOM 1899 N N . THR A 1 250 ? -17.772 1.197 18.820 1.00 98.00 250 THR A N 1
ATOM 1900 C CA . THR A 1 250 ? -16.588 0.603 18.207 1.00 98.00 250 THR A CA 1
ATOM 1901 C C . THR A 1 250 ? -17.028 -0.194 16.982 1.00 98.00 250 THR A C 1
ATOM 1903 O O . THR A 1 250 ? -17.834 -1.111 17.109 1.00 98.00 250 THR A O 1
ATOM 1906 N N . THR A 1 251 ? -16.484 0.146 15.818 1.00 98.50 251 THR A N 1
ATOM 1907 C CA . THR A 1 251 ? -16.560 -0.678 14.607 1.00 98.50 251 THR A CA 1
ATOM 1908 C C . THR A 1 251 ? -15.312 -1.552 14.525 1.00 98.50 251 THR A C 1
ATOM 1910 O O . THR A 1 251 ? -14.232 -1.158 14.988 1.00 98.50 251 THR A O 1
ATOM 1913 N N . THR A 1 252 ? -15.449 -2.743 13.947 1.00 98.75 252 THR A N 1
ATOM 1914 C CA . THR A 1 252 ? -14.337 -3.671 13.742 1.00 98.75 252 THR A CA 1
ATOM 1915 C C . THR A 1 252 ? -14.248 -4.132 12.292 1.00 98.75 252 THR A C 1
ATOM 1917 O O . THR A 1 252 ? -15.237 -4.175 11.565 1.00 98.75 252 THR A O 1
ATOM 1920 N N . MET A 1 253 ? -13.036 -4.484 11.878 1.00 98.81 253 MET A N 1
ATOM 1921 C CA . MET A 1 253 ? -12.766 -5.216 10.649 1.00 98.81 253 MET A CA 1
ATOM 1922 C C . MET A 1 253 ? -11.959 -6.454 11.030 1.00 98.81 253 MET A C 1
ATOM 1924 O O . MET A 1 253 ? -10.797 -6.352 11.427 1.00 98.81 253 MET A O 1
ATOM 1928 N N . THR A 1 254 ? -12.582 -7.627 10.964 1.00 98.81 254 THR A N 1
ATOM 1929 C CA . THR A 1 254 ? -11.882 -8.895 11.153 1.00 98.81 254 THR A CA 1
ATOM 1930 C C . THR A 1 254 ? -11.265 -9.324 9.834 1.00 98.81 254 THR A C 1
ATOM 1932 O O . THR A 1 254 ? -11.953 -9.458 8.826 1.00 98.81 254 THR A O 1
ATOM 1935 N N . VAL A 1 255 ? -9.960 -9.556 9.853 1.00 98.81 255 VAL A N 1
ATOM 1936 C CA . VAL A 1 255 ? -9.198 -9.979 8.683 1.00 98.81 255 VAL A CA 1
ATOM 1937 C C . VAL A 1 255 ? -8.785 -11.428 8.880 1.00 98.81 255 VAL A C 1
ATOM 1939 O O . VAL A 1 255 ? -8.269 -11.788 9.940 1.00 98.81 255 VAL A O 1
ATOM 1942 N N . THR A 1 256 ? -9.031 -12.265 7.874 1.00 98.81 256 THR A N 1
ATOM 1943 C CA . THR A 1 256 ? -8.593 -13.667 7.861 1.00 98.81 256 THR A CA 1
ATOM 1944 C C . THR A 1 256 ? -7.758 -13.919 6.620 1.00 98.81 256 THR A C 1
ATOM 1946 O O . THR A 1 256 ? -8.267 -13.769 5.512 1.00 98.81 256 THR A O 1
ATOM 1949 N N . TYR A 1 257 ? -6.498 -14.303 6.801 1.00 98.62 257 TYR A N 1
ATOM 1950 C CA . TYR A 1 257 ? -5.641 -14.750 5.709 1.00 98.62 257 TYR A CA 1
ATOM 1951 C C . TYR A 1 257 ? -5.730 -16.272 5.579 1.00 98.62 257 TYR A C 1
ATOM 1953 O O . TYR A 1 257 ? -5.496 -17.016 6.540 1.00 98.62 257 TYR A O 1
ATOM 1961 N N . TYR A 1 258 ? -6.114 -16.721 4.388 1.00 98.50 258 TYR A N 1
ATOM 1962 C CA . TYR A 1 258 ? -6.259 -18.124 4.034 1.00 98.50 258 TYR A CA 1
ATOM 1963 C C . TYR A 1 258 ? -5.113 -18.554 3.137 1.00 98.50 258 TYR A C 1
ATOM 1965 O O . TYR A 1 258 ? -4.879 -17.930 2.106 1.00 98.50 258 TYR A O 1
ATOM 1973 N N . ASN A 1 259 ? -4.493 -19.682 3.466 1.00 98.00 259 ASN A N 1
ATOM 1974 C CA . ASN A 1 259 ? -3.553 -20.337 2.572 1.00 98.00 259 ASN A CA 1
ATOM 1975 C C . ASN A 1 259 ? -4.310 -21.233 1.595 1.00 98.00 259 ASN A C 1
ATOM 1977 O O . ASN A 1 259 ? -5.212 -21.985 1.984 1.00 98.00 259 ASN A O 1
ATOM 1981 N N . VAL A 1 260 ? -3.895 -21.173 0.332 1.00 95.12 260 VAL A N 1
ATOM 1982 C CA . VAL A 1 260 ? -4.356 -22.057 -0.744 1.00 95.12 260 VAL A CA 1
ATOM 1983 C C . VAL A 1 260 ? -3.324 -23.175 -0.889 1.00 95.12 260 VAL A C 1
ATOM 1985 O O . VAL A 1 260 ? -2.445 -23.144 -1.746 1.00 95.12 260 VAL A O 1
ATOM 1988 N N . ASN A 1 261 ? -3.377 -24.138 0.030 1.00 92.38 261 ASN A N 1
ATOM 1989 C CA . ASN A 1 261 ? -2.352 -25.174 0.210 1.00 92.38 261 ASN A CA 1
ATOM 1990 C C . ASN A 1 261 ? -2.924 -26.600 0.293 1.00 92.38 261 ASN A C 1
ATOM 1992 O O . ASN A 1 261 ? -2.188 -27.538 0.602 1.00 92.38 261 ASN A O 1
ATOM 1996 N N . LYS A 1 262 ? -4.224 -26.782 0.029 1.00 91.50 262 LYS A N 1
ATOM 1997 C CA . LYS A 1 262 ? -4.886 -28.092 0.049 1.00 91.50 262 LYS A CA 1
ATOM 1998 C C . LYS A 1 262 ? -5.567 -28.396 -1.293 1.00 91.50 262 LYS A C 1
ATOM 2000 O O . LYS A 1 262 ? -5.921 -27.476 -2.031 1.00 91.50 262 LYS A O 1
ATOM 2005 N N . PRO A 1 263 ? -5.764 -29.684 -1.628 1.00 88.69 263 PRO A N 1
ATOM 2006 C CA . PRO A 1 263 ? -6.517 -30.090 -2.811 1.00 88.69 263 PRO A CA 1
ATOM 2007 C C . PRO A 1 263 ? -7.977 -29.608 -2.796 1.00 88.69 263 PRO A C 1
ATOM 2009 O O . PRO A 1 263 ? -8.530 -29.279 -1.753 1.00 88.69 263 PRO A O 1
ATOM 2012 N N . HIS A 1 264 ? -8.619 -29.631 -3.967 1.00 88.06 264 HIS A N 1
ATOM 2013 C CA . HIS A 1 264 ? -10.070 -29.434 -4.139 1.00 88.06 264 HIS A CA 1
ATOM 2014 C C . HIS A 1 264 ? -10.645 -28.091 -3.650 1.00 88.06 264 HIS A C 1
ATOM 2016 O O . HIS A 1 264 ? -11.858 -27.964 -3.515 1.00 88.06 264 HIS A O 1
ATOM 2022 N N . GLY A 1 265 ? -9.799 -27.077 -3.450 1.00 83.62 265 GLY A N 1
ATOM 2023 C CA . GLY A 1 265 ? -10.229 -25.749 -3.003 1.00 83.62 265 GLY A CA 1
ATOM 2024 C C . GLY A 1 265 ? -10.390 -25.622 -1.488 1.00 83.62 265 GLY A C 1
ATOM 2025 O O . GLY A 1 265 ? -10.858 -24.584 -1.023 1.00 83.62 265 GLY A O 1
ATOM 2026 N N . ASP A 1 266 ? -9.985 -26.635 -0.716 1.00 91.88 266 ASP A N 1
ATOM 2027 C CA . ASP A 1 266 ? -9.910 -26.514 0.735 1.00 91.88 266 ASP A CA 1
ATOM 2028 C C . ASP A 1 266 ? -8.865 -25.462 1.131 1.00 91.88 266 ASP A C 1
ATOM 2030 O O . ASP A 1 266 ? -7.78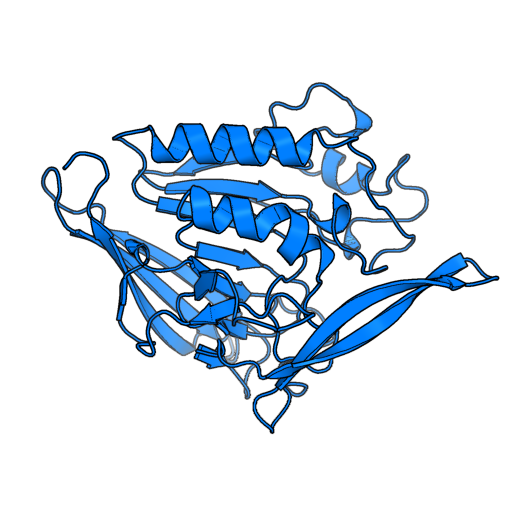9 -25.351 0.541 1.00 91.88 266 ASP A O 1
ATOM 2034 N N . LEU A 1 267 ? -9.171 -24.706 2.183 1.00 94.94 267 LEU A N 1
ATOM 2035 C CA . LEU A 1 267 ? -8.311 -23.642 2.693 1.00 94.94 267 LEU A CA 1
ATOM 2036 C C . LEU A 1 267 ? -7.814 -23.986 4.103 1.00 94.94 267 LEU A C 1
ATOM 2038 O O . LEU A 1 267 ? -8.437 -24.753 4.852 1.00 94.94 267 L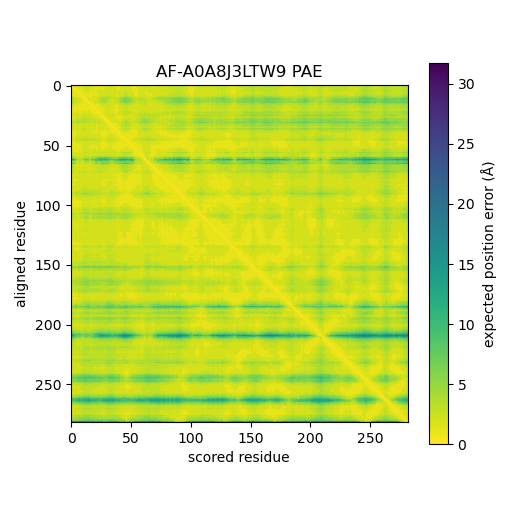EU A O 1
ATOM 2042 N N . SER A 1 268 ? -6.680 -23.421 4.506 1.00 96.69 268 SER A N 1
ATOM 2043 C CA . SER A 1 268 ? -6.318 -23.318 5.925 1.00 96.69 268 SER A CA 1
ATOM 2044 C C . SER A 1 268 ? -6.255 -21.862 6.341 1.00 96.69 268 SER A C 1
ATOM 2046 O O . SER A 1 268 ? -5.672 -21.048 5.635 1.00 96.69 268 SER A O 1
ATOM 2048 N N . VAL A 1 269 ? -6.813 -21.543 7.507 1.00 97.94 269 VAL A N 1
ATOM 2049 C CA . VAL A 1 269 ? -6.607 -20.232 8.125 1.00 97.94 269 VAL A CA 1
ATOM 2050 C C . VAL A 1 269 ? -5.173 -20.176 8.636 1.00 97.94 269 VAL A C 1
ATOM 2052 O O . VAL A 1 269 ? -4.811 -20.963 9.509 1.00 97.94 269 VAL A O 1
ATOM 2055 N N . PHE A 1 270 ? -4.378 -19.264 8.085 1.00 98.25 270 PHE A N 1
ATOM 2056 C CA . PHE A 1 270 ? -3.043 -18.963 8.593 1.00 98.25 270 PHE A CA 1
ATOM 2057 C C . PHE A 1 270 ? -3.121 -17.946 9.724 1.00 98.25 270 PHE A C 1
ATOM 2059 O O . PHE A 1 270 ? -2.595 -18.161 10.812 1.00 98.25 270 PHE A O 1
ATOM 2066 N N . GLU A 1 271 ? -3.845 -16.854 9.480 1.00 98.38 271 GLU A N 1
ATOM 2067 C CA . GLU A 1 271 ? -3.976 -15.766 10.432 1.00 98.38 271 GLU A CA 1
ATOM 2068 C C . GLU A 1 271 ? -5.418 -15.261 10.504 1.00 98.38 271 GLU A C 1
ATOM 2070 O O . GLU A 1 271 ? -6.104 -15.143 9.489 1.00 98.38 271 GLU A O 1
ATOM 2075 N N . ARG A 1 272 ? -5.860 -14.912 11.716 1.00 98.62 272 ARG A N 1
ATOM 2076 C CA . ARG A 1 272 ? -7.075 -14.132 11.954 1.00 98.62 272 ARG A CA 1
ATOM 2077 C C . ARG A 1 272 ? -6.809 -13.071 13.018 1.00 98.62 272 ARG A C 1
ATOM 2079 O O . ARG A 1 272 ? -6.420 -13.412 14.132 1.00 98.62 272 ARG A O 1
ATOM 2086 N N . PHE A 1 273 ? -7.052 -11.805 12.694 1.00 98.81 273 PHE A N 1
ATOM 2087 C CA . PHE A 1 273 ? -6.880 -10.672 13.610 1.00 98.81 273 PHE A CA 1
ATOM 2088 C C . PHE A 1 273 ? -8.000 -9.643 13.425 1.00 98.81 273 PHE A C 1
ATOM 2090 O O . PHE A 1 273 ? -8.769 -9.702 12.466 1.00 98.81 273 PHE A O 1
ATOM 2097 N N . THR A 1 274 ? -8.132 -8.715 14.370 1.00 98.81 274 THR A N 1
ATOM 2098 C CA . THR A 1 274 ? -9.188 -7.695 14.354 1.00 98.81 274 THR A CA 1
ATOM 2099 C C . THR A 1 274 ? -8.594 -6.297 14.390 1.00 98.81 274 THR A C 1
ATOM 2101 O O . THR A 1 274 ? -7.876 -5.943 15.321 1.00 98.81 274 THR A O 1
ATOM 2104 N N . LEU A 1 275 ? -8.945 -5.482 13.403 1.00 98.88 275 LEU A N 1
ATOM 2105 C CA . LEU A 1 275 ? -8.778 -4.036 13.447 1.00 98.88 275 LEU A CA 1
ATOM 2106 C C . LEU A 1 275 ? -9.993 -3.419 14.143 1.00 98.88 275 LEU A C 1
ATOM 2108 O O . LEU A 1 275 ? -11.118 -3.881 13.944 1.00 98.88 275 LEU A O 1
ATOM 2112 N N . HIS A 1 276 ? -9.800 -2.363 14.926 1.00 98.69 276 HIS A N 1
ATOM 2113 C CA . HIS A 1 276 ? -10.905 -1.619 15.522 1.00 98.69 276 HIS A CA 1
ATOM 2114 C C . HIS A 1 276 ? -10.641 -0.115 15.567 1.00 98.69 276 HIS A C 1
ATOM 2116 O O . HIS A 1 276 ? -9.505 0.339 15.707 1.00 98.69 276 HIS A O 1
ATOM 2122 N N . ARG A 1 277 ? -11.731 0.654 15.522 1.00 97.56 277 ARG A N 1
ATOM 2123 C CA . ARG A 1 277 ? -11.757 2.098 15.780 1.00 97.56 277 ARG A CA 1
ATOM 2124 C C . ARG A 1 277 ? -13.152 2.533 16.222 1.00 97.56 277 ARG A C 1
ATOM 2126 O O . ARG A 1 277 ? -14.093 1.743 16.218 1.00 97.56 277 ARG A O 1
ATOM 2133 N N . ARG A 1 278 ? -13.298 3.793 16.625 1.00 97.69 278 ARG A N 1
ATOM 2134 C CA . ARG A 1 278 ? -14.620 4.390 16.875 1.00 97.69 278 ARG A CA 1
ATOM 2135 C C . ARG A 1 278 ? -15.239 4.827 15.550 1.00 97.69 278 ARG A C 1
ATOM 2137 O O . ARG A 1 278 ? -14.510 5.299 14.673 1.00 97.69 278 ARG A O 1
ATOM 2144 N N . ARG A 1 279 ? -16.558 4.666 15.428 1.00 96.81 279 ARG A N 1
ATOM 2145 C CA . ARG A 1 279 ? -17.325 5.177 14.288 1.00 96.81 279 ARG A CA 1
ATOM 2146 C C . ARG A 1 279 ? -17.169 6.689 14.148 1.00 96.81 279 ARG A C 1
ATOM 2148 O O . ARG A 1 279 ? -17.077 7.402 15.149 1.00 96.81 279 ARG A O 1
ATOM 2155 N N . SER A 1 280 ? -17.204 7.172 12.913 1.00 94.56 280 SER A N 1
ATOM 2156 C CA . SER A 1 280 ? -17.043 8.594 12.579 1.00 94.56 280 SER A CA 1
ATOM 2157 C C . SER A 1 280 ? -18.275 9.447 12.906 1.00 94.56 280 SER A C 1
ATOM 2159 O O . SER A 1 280 ? -18.221 10.675 12.859 1.00 94.56 280 SER A O 1
ATOM 2161 N N . ASP A 1 281 ? -19.397 8.816 13.250 1.00 92.25 281 ASP A N 1
ATOM 2162 C CA . ASP A 1 281 ? -20.641 9.481 13.634 1.00 92.25 281 ASP A CA 1
ATOM 2163 C C . ASP A 1 281 ? -20.829 9.667 15.151 1.00 92.25 281 ASP A C 1
ATOM 2165 O O . ASP A 1 281 ? -21.898 10.137 15.560 1.00 92.25 281 ASP A O 1
ATOM 2169 N N . GLY A 1 282 ? -19.825 9.307 15.957 1.00 82.44 282 GLY A N 1
ATOM 2170 C CA . GLY A 1 282 ? -19.795 9.488 17.413 1.00 82.44 282 GLY A CA 1
ATOM 2171 C C . GLY A 1 282 ? -19.551 10.907 17.901 1.00 82.44 282 GLY A C 1
ATOM 2172 O O . GLY A 1 282 ? -19.221 11.790 17.078 1.00 82.44 282 GLY A O 1
#

Mean predicted aligned error: 3.04 Å

pLDDT: mean 96.7, std 2.94, range [80.5, 98.94]

InterPro domains:
  IPR004843 Calcineurin-like, phosphoesterase domain [PF00149] (3-141)
  IPR029052 Metallo-dependent phosphatase-like [G3DSA:3.60.21.10] (1-232)
  IPR029052 Metallo-dependent phosphatase-like [SSF56300] (1-200)
  IPR039331 Purple acid phosphatase-like [PTHR22953] (1-189)

Secondary structure (DSSP, 8-state):
-----GGG--TTSSTTS-HHHHHH---------GGGTTSSEEEEETTEEEEE--GGGT-----SSS---STTTTHHHHHHHHHHHHHHH-SS--EEEEEESS-S---BSSS-EEHHHHHHHHHHHHHTT--EEEE-SSSSEEEEPPEEEE-TT-TT-PEEES---SSEEETTT-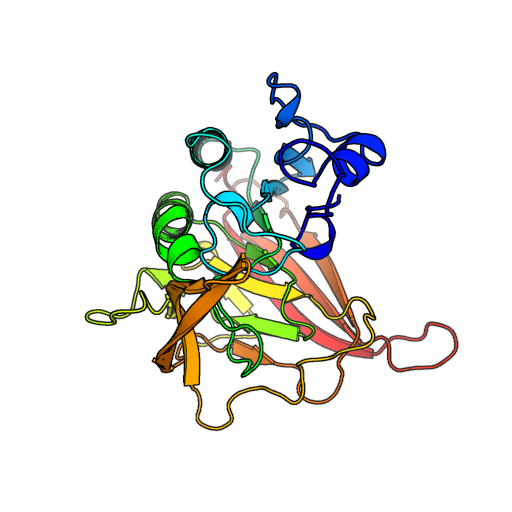BEEEEE--S--SS--TT-B-SSSEEEEEEEEEE-TTSSEEEEEEEEE-TTEEEE-SS---EEEEEEEE--SSTTPEEEEEEEEEE--SGGG--EEEEEEEEEEE-TT-

Sequence (282 aa):
MPAAGNHEIESGNGPIGLEAFQTYFELPSTETDEELRNLWYAFTAGSVRVIVLQNDEVALQDGGDYYIHGYSGGRQLALLEKELRKARASRDIDWIVVAMHQVMISSSDANGADIGLRQAYGPLFDKYQVDLVVCGHEHNYERSLPVRGVVSGTETLTPNPVSTRTDIVDTSKGTVYMVLGGGGVSGTTNGSFFKDGTGKVITAVTPNPGGGHTSTYVKEQAVWIGVRDLDHPYGFAAFDVDPGRHRGDTTTMTVTYYNVNKPHGDLSVFERFTLHRRRSDG

Nearest PDB structures (foldseek):
  8brn-assembly1_C  TM=7.788E-01  e=3.551E-08  Phaseolus vulgaris
  9hcj-assembly1_10  TM=4.609E-01  e=6.628E-01  Dictyostelium discoideum
  2ze3-assembly1_A-2  TM=4.606E-01  e=4.345E+00  Deinococcus ficus